Protein 7CKA (pdb70)

Foldseek 3Di:
DFLLVVLVLLLQCCQCCQDPVSYNDDDDDQLSHHLLPADFDVQLVLLLLQLLLLQLVLLQVLLVVCLPVLSVLVHPLQLRQNVLSVVVVVVVVVVPDDRDHHDPLSVVNSVVLVVCSNVPVLQNVSLVCCSSVVCQPVVLVNQQSVCVVYVVRDDGSSNDTPDDVVVSVVVVSVSNSVSCPPPDPVSSVVSSVSNVVSCVSSSVSSCSRRD

Solvent-accessible surface area: 10553 Å² total; per-residue (Å²): 143,25,6,6,113,51,4,109,137,20,7,29,79,21,44,3,146,72,56,21,190,76,6,122,82,71,72,172,18,66,11,35,27,31,10,97,95,14,123,11,42,24,101,0,0,5,64,15,0,13,0,9,49,45,4,10,49,6,1,44,115,9,7,103,120,18,66,54,114,42,1,36,80,2,98,134,12,33,5,47,12,16,73,12,0,46,93,3,22,90,68,0,59,125,89,68,92,116,57,32,79,58,24,74,25,0,96,65,2,5,135,46,0,97,71,3,4,98,132,25,32,21,0,1,4,1,0,4,10,13,14,12,17,58,15,12,68,36,12,116,79,18,3,137,24,1,7,81,89,57,17,142,99,81,61,4,69,2,33,100,39,149,96,80,19,90,185,25,20,78,88,0,66,73,73,2,40,127,12,1,74,112,31,46,108,130,68,36,55,83,0,29,127,24,2,82,90,1,57,104,14,28,8,49,10,45,72,19,0,41,86

Secondary structure (DSSP, 8-state):
--HHHHHHHHHHHTSBTTT-TT--BPP-SGGGS-GGG----HHHHHHHHHHHHHHHHHHHHHHHH-SSGGGGGGTT-S---HHHHHHHHHHHHHTTPPPPPP-HHHHHHHHHHHHHHHH-HHHHHHHHHHHHHHIIIIIHHHHHHHHHHHSTT---GGG--SS-HHHHHHHHHHHHHHHHTTS-HHHHHHHHHTHHHHHHHHHHHHGGGG-

B-factor: mean 19.35, std 11.94, range [7.75, 109.02]

Nearest PDB structures (foldseek):
  7cka-assembly1_A  TM=1.005E+00  e=2.870E-31  Glycine max
  7eqh-assembly2_B  TM=9.925E-01  e=1.696E-24  Arabidopsis thaliana
  5kzl-assembly1_A  TM=8.378E-01  e=4.011E-05  Leptospira interrogans
  8zld-assembly1_A  TM=8.355E-01  e=7.400E-05  Plasmodium falciparum
  9fy4-assembly2_H  TM=7.499E-01  e=2.640E-04  Corynebacterium diphtheriae

Sequence (211 aa):
KGFVVEEMMRFVVAMRLHTRDDQQAREEGEEKKEEVVKKQQPPEEEEKAVTTKWDPSVEGYLKFLVDSKLVYDTLEKIVQEAPHPSYAEFRNTGLERSSASSLAEDLEWFKEQGGYTIPEPSSSPGLTYAQYLKELLSVKDPQAFIICHFYNIYFAHSAGGRMMIGKKVAEKLLNNKALEFYKWDDDLPRLLQNNVRDKLNKVVAEPWSRREEKDHCLEETEKSFKLSSGEILRLILS

CATH classification: 1.20.910.10

InterPro domains:
  IPR002051 Haem oxygenase [cd19165] (73-280)
  IPR016053 Haem oxygenase-like [PF01126] (110-277)
  IPR016084 Haem oxygenase-like, multi-helical [G3DSA:1.20.910.10] (65-281)
  IPR016084 Haem oxygenase-like, multi-helical [SSF48613] (78-280)
  IPR016951 Haem oxygenase (decyclizing), plant [PIRSF030219] (50-282)
  IPR016951 Haem oxygenase (decyclizing), plant [PTHR35703] (54-281)

Structure (mmCIF, N/CA/C/O backbone):
data_7CKA
#
_entry.id   7CKA
#
_cell.length_a   37.748
_cell.length_b   45.649
_cell.length_c   72.767
_cell.angle_alpha   90.000
_cell.angle_beta   101.160
_cell.angle_gamma   90.000
#
_symmetry.space_group_name_H-M   'P 1 21 1'
#
loop_
_entity.id
_entity.type
_entity.pdbx_description
1 polymer 'Heme oxygenase 1'
2 non-polymer 'CITRIC ACID'
3 non-polymer 'PROTOPORPHYRIN IX CONTAINING FE'
4 water water
#
loop_
_atom_site.group_PDB
_atom_site.id
_atom_site.type_symbol
_atom_site.label_atom_id
_atom_site.label_alt_id
_atom_site.label_comp_id
_atom_site.label_asym_id
_atom_site.label_entity_id
_atom_site.label_seq_id
_atom_site.pdbx_PDB_ins_code
_atom_site.Cartn_x
_atom_site.Cartn_y
_atom_site.Cartn_z
_atom_site.occupancy
_atom_site.B_iso_or_equiv
_atom_site.auth_seq_id
_atom_site.auth_comp_id
_atom_site.auth_asym_id
_atom_site.auth_atom_id
_atom_site.pdbx_PDB_model_num
ATOM 1 N N . LYS A 1 16 ? 13.068 20.047 -10.635 1.00 59.51 16 LYS A N 1
ATOM 2 C CA . LYS A 1 16 ? 13.427 20.767 -9.393 1.00 53.04 16 LYS A CA 1
ATOM 3 C C . LYS A 1 16 ? 13.066 19.978 -8.139 1.00 46.88 16 LYS A C 1
ATOM 4 O O . LYS A 1 16 ? 12.173 19.138 -8.119 1.00 38.37 16 LYS A O 1
ATOM 6 N N . GLY A 1 17 ? 13.801 20.169 -7.029 1.00 36.36 17 GLY A N 1
ATOM 7 C CA . GLY A 1 17 ? 13.910 19.160 -5.990 1.00 23.00 17 GLY A CA 1
ATOM 8 C C . GLY A 1 17 ? 12.636 19.150 -5.149 1.00 19.58 17 GLY A C 1
ATOM 9 O O . GLY A 1 17 ? 12.084 20.150 -4.687 1.00 21.03 17 GLY A O 1
ATOM 10 N N . PHE A 1 18 ? 12.124 17.965 -4.953 1.00 15.70 18 PHE A N 1
ATOM 11 C CA . PHE A 1 18 ? 10.765 17.857 -4.304 1.00 12.28 18 PHE A CA 1
ATOM 12 C C . PHE A 1 18 ? 10.908 18.201 -2.836 1.00 11.54 18 PHE A C 1
ATOM 13 O O . PHE A 1 18 ? 9.935 18.648 -2.203 1.00 12.10 18 PHE A O 1
ATOM 21 N N B VAL A 1 19 ? 12.091 18.003 -2.219 0.63 11.47 19 VAL A N 1
ATOM 22 N N C VAL A 1 19 ? 12.104 18.062 -2.252 0.37 12.56 19 VAL A N 1
ATOM 23 C CA B VAL A 1 19 ? 12.165 18.335 -0.775 0.63 11.53 19 VAL A CA 1
ATOM 24 C CA C VAL A 1 19 ? 12.260 18.342 -0.812 0.37 11.71 19 VAL A CA 1
ATOM 25 C C B VAL A 1 19 ? 11.872 19.815 -0.553 0.63 10.67 19 VAL A C 1
ATOM 26 C C C VAL A 1 19 ? 12.069 19.818 -0.498 0.37 11.07 19 VAL A C 1
ATOM 27 O O B VAL A 1 19 ? 11.256 20.184 0.484 0.63 10.34 19 VAL A O 1
ATOM 28 O O C VAL A 1 19 ? 11.723 20.210 0.634 0.37 11.46 19 VAL A O 1
ATOM 35 N N . GLU A 1 20 ? 12.284 20.663 -1.502 1.00 11.88 20 GLU A N 1
ATOM 36 C CA . GLU A 1 20 ? 11.970 22.085 -1.347 1.00 13.09 20 GLU A CA 1
ATOM 37 C C . GLU A 1 20 ? 10.473 22.311 -1.286 1.00 10.74 20 GLU A C 1
ATOM 38 O O . GLU A 1 20 ? 9.980 23.202 -0.561 1.00 11.73 20 GLU A O 1
ATOM 43 N N . GLU A 1 21 ? 9.694 21.557 -2.028 1.00 11.13 21 GLU A N 1
ATOM 44 C CA . GLU A 1 21 ? 8.240 21.646 -1.973 1.00 10.82 21 GLU A CA 1
ATOM 45 C C . GLU A 1 21 ? 7.729 21.189 -0.601 1.00 9.64 21 GLU A C 1
ATOM 46 O O . GLU A 1 21 ? 6.822 21.808 -0.014 1.00 10.21 21 GLU A O 1
ATOM 52 N N A MET A 1 22 ? 8.336 20.142 -0.071 0.42 11.89 22 MET A N 1
ATOM 53 N N B MET A 1 22 ? 8.241 20.090 -0.045 0.58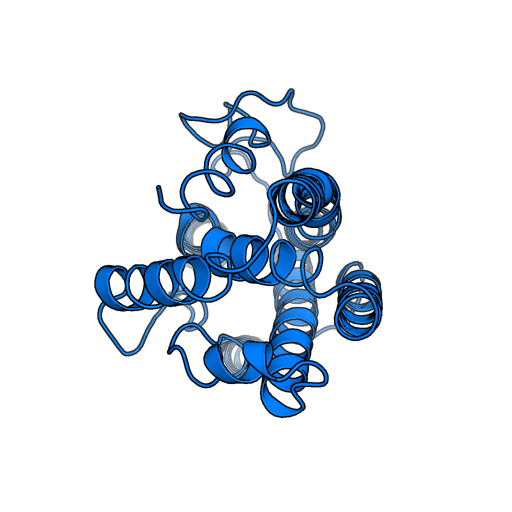 8.33 22 MET A N 1
ATOM 54 C CA A MET A 1 22 ? 7.981 19.584 1.224 0.42 8.59 22 MET A CA 1
ATOM 55 C CA B MET A 1 22 ? 7.770 19.640 1.265 0.58 8.74 22 MET A CA 1
ATOM 56 C C A MET A 1 22 ? 8.220 20.601 2.328 0.42 9.38 22 MET A C 1
ATOM 57 C C B MET A 1 22 ? 8.144 20.714 2.296 0.58 8.57 22 MET A C 1
ATOM 58 O O A MET A 1 22 ? 7.410 20.738 3.241 0.42 8.26 22 MET A O 1
ATOM 59 O O B MET A 1 22 ? 7.317 21.005 3.165 0.58 9.66 22 MET A O 1
ATOM 68 N N . ARG A 1 23 ? 9.342 21.296 2.218 1.00 8.85 23 ARG A N 1
ATOM 69 C CA . ARG A 1 23 ? 9.714 22.267 3.228 1.00 9.26 23 ARG A CA 1
ATOM 70 C C . ARG A 1 23 ? 8.777 23.468 3.166 1.00 9.46 23 ARG A C 1
ATOM 71 O O . ARG A 1 23 ? 8.391 24.008 4.218 1.00 10.30 23 ARG A O 1
ATOM 79 N N . PHE A 1 24 ? 8.387 23.906 1.966 1.00 9.70 24 PHE A N 1
ATOM 80 C CA . PHE A 1 24 ? 7.510 25.092 1.863 1.00 10.62 24 PHE A CA 1
ATOM 81 C C . PHE A 1 24 ? 6.202 24.856 2.605 1.00 10.04 24 PHE A C 1
ATOM 82 O O . PHE A 1 24 ? 5.707 25.710 3.353 1.00 10.55 24 PHE A O 1
ATOM 90 N N A VAL A 1 25 ? 5.611 23.663 2.370 0.63 9.31 25 VAL A N 1
ATOM 91 N N B VAL A 1 25 ? 5.605 23.657 2.452 0.37 9.56 25 VAL A N 1
ATOM 92 C CA A VAL A 1 25 ? 4.363 23.379 3.036 0.63 9.71 25 VAL A CA 1
ATOM 93 C CA B VAL A 1 25 ? 4.318 23.376 3.069 0.37 10.43 25 VAL A CA 1
ATOM 94 C C A VAL A 1 25 ? 4.582 23.295 4.558 0.63 9.64 25 VAL A C 1
ATOM 95 C C B VAL A 1 25 ? 4.465 23.095 4.570 0.37 10.92 25 VAL A C 1
ATOM 96 O O A VAL A 1 25 ? 3.859 23.928 5.355 0.63 9.54 25 VAL A O 1
ATOM 97 O O B VAL A 1 25 ? 3.535 23.402 5.341 0.37 14.76 25 VAL A O 1
ATOM 104 N N . ALA A 1 26 ? 5.624 22.570 4.992 1.00 9.23 26 ALA A N 1
ATOM 105 C CA . ALA A 1 26 ? 5.866 22.485 6.459 1.00 9.19 26 ALA A CA 1
ATOM 106 C C . ALA A 1 26 ? 5.995 23.893 7.086 1.00 8.96 26 ALA A C 1
ATOM 107 O O . ALA A 1 26 ? 5.431 24.125 8.173 1.00 9.71 26 ALA A O 1
ATOM 109 N N . MET A 1 27 ? 6.771 24.784 6.411 1.00 10.01 27 MET A N 1
ATOM 110 C CA . MET A 1 27 ? 6.999 26.065 7.121 1.00 10.93 27 MET A CA 1
ATOM 111 C C . MET A 1 27 ? 5.706 26.864 7.291 1.00 10.23 27 MET A C 1
ATOM 112 O O . MET A 1 27 ? 5.523 27.514 8.326 1.00 10.95 27 MET A O 1
ATOM 117 N N . ARG A 1 28 ? 4.821 26.859 6.283 1.00 10.78 28 ARG A N 1
ATOM 118 C CA . ARG A 1 28 ? 3.638 27.682 6.406 1.00 12.03 28 ARG A CA 1
ATOM 119 C C . ARG A 1 28 ? 2.738 27.165 7.491 1.00 12.24 28 ARG A C 1
ATOM 120 O O . ARG A 1 28 ? 1.845 27.910 7.991 1.00 14.24 28 ARG A O 1
ATOM 128 N N . LEU A 1 29 ? 2.919 25.867 7.890 1.00 11.62 29 LEU A N 1
ATOM 129 C CA . LEU A 1 29 ? 2.109 25.312 8.972 1.00 11.44 29 LEU A CA 1
ATOM 130 C C . LEU A 1 29 ? 2.679 25.536 10.362 1.00 11.93 29 LEU A C 1
ATOM 131 O O . LEU A 1 29 ? 2.030 25.195 11.360 1.00 13.43 29 LEU A O 1
ATOM 136 N N . HIS A 1 30 ? 3.871 26.138 10.434 1.00 10.89 30 HIS A N 1
ATOM 137 C CA . HIS A 1 30 ? 4.362 26.613 11.748 1.00 10.87 30 HIS A CA 1
ATOM 138 C C . HIS A 1 30 ? 3.619 27.872 12.137 1.00 11.12 30 HIS A C 1
ATOM 139 O O . HIS A 1 30 ? 3.144 28.585 11.247 1.00 12.39 30 HIS A O 1
ATOM 146 N N . THR A 1 31 ? 3.592 28.201 13.429 1.00 11.58 31 THR A N 1
ATOM 147 C CA . THR A 1 31 ? 3.160 29.548 13.836 1.00 11.79 31 THR A CA 1
ATOM 148 C C . THR A 1 31 ? 4.328 30.494 13.688 1.00 11.74 31 THR A C 1
ATOM 149 O O . THR A 1 31 ? 5.494 30.139 13.764 1.00 12.32 31 THR A O 1
ATOM 153 N N . ARG A 1 32 ? 3.974 31.788 13.486 1.00 12.77 32 ARG A N 1
ATOM 154 C CA . ARG A 1 32 ? 5.047 32.806 13.486 1.00 13.96 32 ARG A CA 1
ATOM 155 C C . ARG A 1 32 ? 5.701 32.873 14.856 1.00 15.20 32 ARG A C 1
ATOM 156 O O . ARG A 1 32 ? 6.854 33.270 14.913 1.00 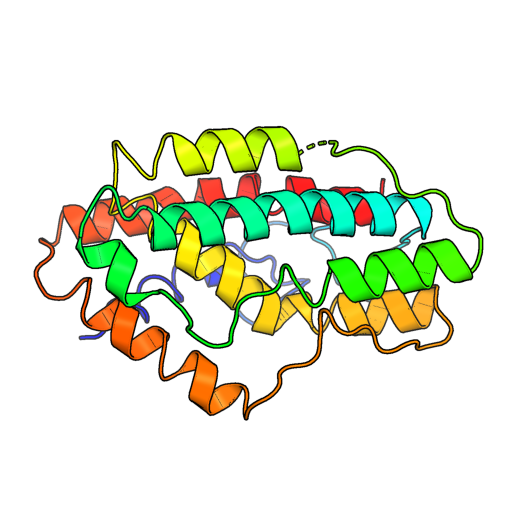17.26 32 ARG A O 1
ATOM 164 N N A ASP A 1 33 ? 5.140 32.376 15.947 0.52 16.69 33 ASP A N 1
ATOM 165 N N B ASP A 1 33 ? 4.901 32.630 15.915 0.48 13.00 33 ASP A N 1
ATOM 166 C CA A ASP A 1 33 ? 5.841 32.207 17.225 0.52 20.13 33 ASP A CA 1
ATOM 167 C CA B ASP A 1 33 ? 5.470 32.878 17.251 0.48 16.68 33 ASP A CA 1
ATOM 168 C C A ASP A 1 33 ? 6.820 31.020 17.234 0.52 18.70 33 ASP A C 1
ATOM 169 C C B ASP A 1 33 ? 6.654 31.933 17.410 0.48 21.54 33 ASP A C 1
ATOM 170 O O A ASP A 1 33 ? 7.798 31.083 18.043 0.52 17.42 33 ASP A O 1
ATOM 171 O O B ASP A 1 33 ? 7.552 32.303 18.178 0.48 16.16 33 ASP A O 1
ATOM 180 N N A GLN A 1 34 ? 6.612 30.019 16.402 0.48 16.32 34 GLN A N 1
ATOM 181 N N B GLN A 1 34 ? 6.645 30.777 16.716 0.52 17.86 34 GLN A N 1
ATOM 182 C CA A GLN A 1 34 ? 7.595 28.940 16.331 0.48 16.41 34 GLN A CA 1
ATOM 183 C CA B GLN A 1 34 ? 7.741 29.832 16.879 0.52 18.40 34 GLN A CA 1
ATOM 184 C C A GLN A 1 34 ? 8.783 29.300 15.432 0.48 18.26 34 GLN A C 1
ATOM 185 C C B GLN A 1 34 ? 8.725 29.781 15.728 0.52 19.49 34 GLN A C 1
ATOM 186 O O A GLN A 1 34 ? 9.890 28.786 15.511 0.48 15.33 34 GLN A O 1
ATOM 187 O O B GLN A 1 34 ? 9.846 29.326 16.022 0.52 20.68 34 GLN A O 1
ATOM 198 N N . ALA A 1 35 ? 8.486 30.161 14.473 1.00 20.34 35 ALA A N 1
ATOM 199 C CA . ALA A 1 35 ? 9.431 30.195 13.375 1.00 19.18 35 ALA A CA 1
ATOM 200 C C . ALA A 1 35 ? 9.269 31.449 12.528 1.00 18.15 35 ALA A C 1
ATOM 201 O O . ALA A 1 35 ? 8.111 31.831 12.287 1.00 17.09 35 ALA A O 1
ATOM 203 N N . ARG A 1 36 ? 10.352 32.035 12.097 1.00 20.95 36 ARG A N 1
ATOM 204 C CA . ARG A 1 36 ? 10.295 33.247 11.269 1.00 20.94 36 ARG A CA 1
ATOM 205 C C . ARG A 1 36 ? 9.430 33.028 10.055 1.00 20.28 36 ARG A C 1
ATOM 206 O O . ARG A 1 36 ? 8.747 33.989 9.628 1.00 22.45 36 ARG A O 1
ATOM 214 N N A GLU A 1 37 ? 9.468 31.865 9.401 0.65 19.84 37 GLU A N 1
ATOM 215 N N B GLU A 1 37 ? 9.408 31.798 9.579 0.35 20.94 37 GLU A N 1
ATOM 216 C CA A GLU A 1 37 ? 8.674 31.633 8.187 0.65 19.00 37 GLU A CA 1
ATOM 217 C CA B GLU A 1 37 ? 8.725 31.441 8.338 0.35 19.46 37 GLU A CA 1
ATOM 218 C C A GLU A 1 37 ? 7.265 31.130 8.512 0.65 18.12 37 GLU A C 1
ATOM 219 C C B GLU A 1 37 ? 7.285 31.007 8.550 0.35 17.06 37 GLU A C 1
ATOM 220 O O A GLU A 1 37 ? 6.427 30.919 7.617 0.65 23.00 37 GLU A O 1
ATOM 221 O O B GLU A 1 37 ? 6.543 30.743 7.592 0.35 16.16 37 GLU A O 1
ATOM 232 N N B GLY A 1 38 ? 6.879 30.954 9.818 1.00 15.50 38 GLY A N 1
ATOM 233 C CA B GLY A 1 38 ? 5.558 30.412 10.161 1.00 13.00 38 GLY A CA 1
ATOM 234 C C B GLY A 1 38 ? 4.449 31.371 9.824 1.00 12.95 38 GLY A C 1
ATOM 235 O O B GLY A 1 38 ? 4.659 32.604 9.888 1.00 15.77 38 GLY A O 1
ATOM 236 N N A GLU A 1 39 ? 3.271 30.776 9.413 0.54 15.82 39 GLU A N 1
ATOM 237 N N B GLU A 1 39 ? 3.284 30.877 9.436 0.46 13.75 39 GLU A N 1
ATOM 238 C CA A GLU A 1 39 ? 2.172 31.712 9.137 0.54 14.02 39 GLU A CA 1
ATOM 239 C CA B GLU A 1 39 ? 2.071 31.601 9.077 0.46 14.10 39 GLU A CA 1
ATOM 240 C C A GLU A 1 39 ? 0.945 31.577 10.036 0.54 15.06 39 GLU A C 1
ATOM 241 C C B GLU A 1 39 ? 0.826 31.201 9.870 0.46 15.87 39 GLU A C 1
ATOM 242 O O A GLU A 1 39 ? -0.015 32.314 9.754 0.54 17.65 39 GLU A O 1
ATOM 243 O O B GLU A 1 39 ? -0.097 32.023 9.960 0.46 19.43 39 GLU A O 1
ATOM 254 N N A LYS A 1 40 ? 0.972 30.661 11.021 0.54 11.61 40 LYS A N 1
ATOM 255 N N B LYS A 1 40 ? 0.792 29.978 10.411 0.46 11.66 40 LYS A N 1
ATOM 256 C CA A LYS A 1 40 ? -0.205 30.357 11.837 0.54 12.08 40 LYS A CA 1
ATOM 257 C CA B LYS A 1 40 ? -0.380 29.433 11.082 0.46 14.20 40 LYS A CA 1
ATOM 258 C C A LYS A 1 40 ? -0.195 31.232 13.095 0.54 14.36 40 LYS A C 1
ATOM 259 C C B LYS A 1 40 ? -0.830 30.227 12.289 0.46 12.62 40 LYS A C 1
ATOM 260 O O A LYS A 1 40 ? 0.814 31.685 13.626 0.54 13.51 40 LYS A O 1
ATOM 261 O O B LYS A 1 40 ? -0.067 30.761 13.076 0.46 13.37 40 LYS A O 1
ATOM 270 N N A GLU A 1 41 ? -1.383 31.488 13.614 0.54 14.07 41 GLU A N 1
ATOM 271 N N B GLU A 1 41 ? -2.142 30.258 12.534 0.46 18.01 41 GLU A N 1
ATOM 272 C CA A GLU A 1 41 ? -1.636 32.014 14.935 0.54 14.34 41 GLU A CA 1
ATOM 273 C CA B GLU A 1 41 ? -2.595 30.932 13.767 0.46 15.35 41 GLU A CA 1
ATOM 274 C C A GLU A 1 41 ? -1.468 30.958 16.016 0.54 13.93 41 GLU A C 1
ATOM 275 C C B GLU A 1 41 ? -2.230 30.101 14.986 0.46 15.29 41 GLU A C 1
ATOM 276 O O A GLU A 1 41 ? -1.810 29.784 15.789 0.54 16.54 41 GLU A O 1
ATOM 277 O O B GLU A 1 41 ? -2.271 28.871 14.965 0.46 18.24 41 GLU A O 1
ATOM 280 N N A VAL A 1 42 ? -1.020 31.343 17.194 0.54 13.73 42 VAL A N 1
ATOM 281 N N B VAL A 1 42 ? -1.860 30.742 16.101 0.46 15.80 42 VAL A N 1
ATOM 282 C CA A VAL A 1 42 ? -1.040 30.404 18.320 0.54 12.88 42 VAL A CA 1
ATOM 283 C CA B VAL A 1 42 ? -1.607 30.029 17.350 0.46 17.19 42 VAL A CA 1
ATOM 284 C C A VAL A 1 42 ? -2.443 29.985 18.754 0.54 20.16 42 VAL A C 1
ATOM 285 C C B VAL A 1 42 ? -2.826 29.555 18.114 0.46 21.67 42 VAL A C 1
ATOM 286 O O A VAL A 1 42 ? -3.229 30.890 19.123 0.54 18.92 42 VAL A O 1
ATOM 287 O O B VAL A 1 42 ? -3.815 30.294 18.263 0.46 22.78 42 VAL A O 1
ATOM 294 N N A LYS A 1 43 ? -2.772 28.696 18.694 0.54 24.88 43 LYS A N 1
ATOM 295 N N B LYS A 1 43 ? -2.856 28.350 18.693 0.46 22.32 43 LYS A N 1
ATOM 296 C CA A LYS A 1 43 ? -3.981 27.979 19.035 0.54 26.48 43 LYS A CA 1
ATOM 297 C CA B LYS A 1 43 ? -4.110 27.991 19.376 0.46 26.48 43 LYS A CA 1
ATOM 298 C C A LYS A 1 43 ? -3.827 26.847 20.058 0.54 25.19 43 LYS A C 1
ATOM 299 C C B LYS A 1 43 ? -3.841 27.389 20.741 0.46 23.26 43 LYS A C 1
ATOM 300 O O A LYS A 1 43 ? -4.731 26.681 20.896 0.54 35.39 43 LYS A O 1
ATOM 301 O O B LYS A 1 43 ? -4.683 27.319 21.650 0.46 35.74 43 LYS A O 1
ATOM 312 N N A GLN A 1 44 ? -2.781 26.041 20.020 0.54 18.95 44 GLN A N 1
ATOM 313 N N B GLN A 1 44 ? -2.602 26.921 20.959 0.46 16.34 44 GLN A N 1
ATOM 314 C CA A GLN A 1 44 ? -2.485 25.038 21.061 0.54 23.07 44 GLN A CA 1
ATOM 315 C CA B GLN A 1 44 ? -2.392 26.189 22.217 0.46 19.11 44 GLN A CA 1
ATOM 316 C C A GLN A 1 44 ? -1.228 25.404 21.842 0.54 17.83 44 GLN A C 1
ATOM 317 C C B GLN A 1 44 ? -1.029 26.520 22.813 0.46 13.19 44 GLN A C 1
ATOM 318 O O A GLN A 1 44 ? -0.426 26.280 21.496 0.54 17.16 44 GLN A O 1
ATOM 319 O O B GLN A 1 44 ? -0.140 27.078 22.157 0.46 14.72 44 GLN A O 1
ATOM 322 N N A PRO A 1 45 ? -0.960 24.810 23.004 0.54 16.73 45 PRO A N 1
ATOM 323 N N B PRO A 1 45 ? -0.845 26.303 24.093 0.46 15.90 45 PRO A N 1
ATOM 324 C CA A PRO A 1 45 ? 0.166 25.175 23.849 0.54 17.33 45 PRO A CA 1
ATOM 325 C CA B PRO A 1 45 ? 0.456 26.655 24.696 0.46 16.60 45 PRO A CA 1
ATOM 326 C C A PRO A 1 45 ? 1.506 25.056 23.123 0.54 16.32 45 PRO A C 1
ATOM 327 C C B PRO A 1 45 ? 1.643 26.049 23.980 0.46 14.08 45 PRO A C 1
ATOM 328 O O A PRO A 1 45 ? 2.353 25.929 23.330 0.54 17.16 45 PRO A O 1
ATOM 329 O O B PRO A 1 45 ? 2.654 26.737 23.913 0.46 14.71 45 PRO A O 1
ATOM 336 N N A GLU A 1 46 ? 1.703 24.023 22.325 0.46 13.70 46 GLU A N 1
ATOM 337 N N B GLU A 1 46 ? 1.514 24.840 23.436 0.54 15.72 46 GLU A N 1
ATOM 338 C CA A GLU A 1 46 ? 3.040 23.817 21.777 0.46 13.85 46 GLU A CA 1
ATOM 339 C CA B GLU A 1 46 ? 2.685 24.253 22.798 0.54 17.05 46 GLU A CA 1
ATOM 340 C C A GLU A 1 46 ? 3.318 24.776 20.625 0.46 15.79 46 GLU A C 1
ATOM 341 C C B GLU A 1 46 ? 3.012 24.955 21.486 0.54 17.24 46 GLU A C 1
ATOM 342 O O A GLU A 1 46 ? 4.398 24.777 20.008 0.46 15.91 46 GLU A O 1
ATOM 343 O O B GLU A 1 46 ? 4.092 24.713 20.948 0.54 19.39 46 GLU A O 1
ATOM 354 N N A GLU A 1 47 ? 2.351 25.619 20.335 0.46 16.59 47 GLU A N 1
ATOM 355 N N B GLU A 1 47 ? 2.119 25.772 20.961 0.54 18.28 47 GLU A N 1
ATOM 356 C CA A GLU A 1 47 ? 2.451 26.629 19.294 0.46 15.60 47 GLU A CA 1
ATOM 357 C CA B GLU A 1 47 ? 2.371 26.411 19.668 0.54 17.38 47 GLU A CA 1
ATOM 358 C C A GLU A 1 47 ? 2.904 28.003 19.785 0.46 17.27 47 GLU A C 1
ATOM 359 C C B GLU A 1 47 ? 2.903 27.845 19.840 0.54 16.58 47 GLU A C 1
ATOM 360 O O A GLU A 1 47 ? 3.215 28.870 18.954 0.46 15.72 47 GLU A O 1
ATOM 361 O O B GLU A 1 47 ? 3.231 28.536 18.877 0.54 16.20 47 GLU A O 1
ATOM 372 N N . LYS A 1 48 ? 2.964 28.240 21.106 1.00 18.38 48 LYS A N 1
ATOM 373 C CA . LYS A 1 48 ? 3.599 29.516 21.496 1.00 18.94 48 LYS A CA 1
ATOM 374 C C . LYS A 1 48 ? 5.107 29.442 21.471 1.00 18.00 48 LYS A C 1
ATOM 375 O O . LYS A 1 48 ? 5.739 28.345 21.513 1.00 17.44 48 LYS A O 1
ATOM 377 N N . ALA A 1 49 ? 5.803 30.601 21.465 1.00 20.98 49 ALA A N 1
ATOM 378 C CA . ALA A 1 49 ? 7.227 30.578 21.505 1.00 20.18 49 ALA A CA 1
ATOM 379 C C . ALA A 1 49 ? 7.811 29.754 22.635 1.00 17.10 49 ALA A C 1
ATOM 380 O O . ALA A 1 49 ? 7.395 29.826 23.769 1.00 18.01 49 ALA A O 1
ATOM 382 N N . VAL A 1 50 ? 8.803 28.947 22.369 1.00 17.27 50 VAL A N 1
ATOM 383 C CA . VAL A 1 50 ? 9.283 27.969 23.351 1.00 17.62 50 VAL A CA 1
ATOM 384 C C . VAL A 1 50 ? 9.797 28.646 24.607 1.00 17.17 50 VAL A C 1
ATOM 385 O O . VAL A 1 50 ? 9.693 28.070 25.694 1.00 16.93 50 VAL A O 1
ATOM 389 N N A THR A 1 51 ? 10.342 29.858 24.516 0.49 19.45 51 THR A N 1
ATOM 390 N N B THR A 1 51 ? 10.324 29.849 24.513 0.51 19.79 51 THR A N 1
ATOM 391 C CA A THR A 1 51 ? 10.815 30.581 25.695 0.49 20.38 51 THR A CA 1
ATOM 392 C CA B THR A 1 51 ? 10.806 30.558 25.691 0.51 21.84 51 THR A CA 1
ATOM 393 C C A THR A 1 51 ? 9.686 30.707 26.723 0.49 19.98 51 THR A C 1
ATOM 394 C C B THR A 1 51 ? 9.703 30.866 26.693 0.51 21.39 51 THR A C 1
ATOM 395 O O A THR A 1 51 ? 9.935 30.705 27.931 0.49 19.87 51 THR A O 1
ATOM 396 O O B THR A 1 51 ? 9.971 31.152 27.867 0.51 22.54 51 THR A O 1
ATOM 403 N N . LYS A 1 52 ? 8.462 30.835 26.266 1.00 18.12 52 LYS A N 1
ATOM 404 C CA . LYS A 1 52 ? 7.314 31.050 27.140 1.00 18.13 52 LYS A CA 1
ATOM 405 C C . LYS A 1 52 ? 6.786 29.761 27.736 1.00 18.31 52 LYS A C 1
ATOM 406 O O . LYS A 1 52 ? 5.894 29.816 28.588 1.00 19.68 52 LYS A O 1
ATOM 409 N N . TRP A 1 53 ? 7.296 28.614 27.313 1.00 16.35 53 TRP A N 1
ATOM 410 C CA . TRP A 1 53 ? 6.772 27.352 27.833 1.00 16.77 53 TRP A CA 1
ATOM 411 C C . TRP A 1 53 ? 6.978 27.163 29.330 1.00 17.85 53 TRP A C 1
ATOM 412 O O . TRP A 1 53 ? 8.011 27.613 29.875 1.00 18.94 53 TRP A O 1
ATOM 423 N N . ASP A 1 54 ? 6.043 26.410 29.888 1.00 17.76 54 ASP A N 1
ATOM 424 C CA . ASP A 1 54 ? 6.137 25.909 31.286 1.00 19.00 54 ASP A CA 1
ATOM 425 C C . ASP A 1 54 ? 6.177 24.376 31.282 1.00 16.95 54 ASP A C 1
ATOM 426 O O . ASP A 1 54 ? 5.163 23.714 31.517 1.00 19.84 54 ASP A O 1
ATOM 431 N N . PRO A 1 55 ? 7.325 23.774 30.986 1.00 16.86 55 PRO A N 1
ATOM 432 C CA . PRO A 1 55 ? 7.422 22.314 30.879 1.00 16.92 55 PRO A CA 1
ATOM 433 C C . PRO A 1 55 ? 7.559 21.679 32.231 1.00 18.70 55 PRO A C 1
ATOM 434 O O . PRO A 1 55 ? 7.844 22.346 33.233 1.00 22.25 55 PRO A O 1
ATOM 438 N N . SER A 1 56 ? 7.368 20.363 32.284 1.00 17.37 56 SER A N 1
ATOM 439 C CA . SER A 1 56 ? 7.680 19.595 33.510 1.00 19.05 56 SER A CA 1
ATOM 440 C C . SER A 1 56 ? 8.546 18.408 33.119 1.00 18.05 56 SER A C 1
ATOM 441 O O . SER A 1 56 ? 8.509 17.956 31.955 1.00 17.22 56 SER A O 1
ATOM 444 N N . VAL A 1 57 ? 9.265 17.832 34.090 1.00 18.43 57 VAL A N 1
ATOM 445 C CA . VAL A 1 57 ? 10.080 16.635 33.749 1.00 17.11 57 VAL A CA 1
ATOM 446 C C . VAL A 1 57 ? 9.143 15.492 33.473 1.00 16.54 57 VAL A C 1
ATOM 447 O O . VAL A 1 57 ? 9.343 14.709 32.547 1.00 16.12 57 VAL A O 1
ATOM 451 N N . GLU A 1 58 ? 8.071 15.350 34.237 1.00 16.89 58 GLU A N 1
ATOM 452 C CA . GLU A 1 58 ? 7.080 14.290 34.019 1.00 17.78 58 GLU A CA 1
ATOM 453 C C . GLU A 1 58 ? 6.584 14.347 32.570 1.00 15.18 58 GLU A C 1
ATOM 454 O O . GLU A 1 58 ? 6.528 13.349 31.842 1.00 15.92 58 GLU A O 1
ATOM 460 N N . GLY A 1 59 ? 6.228 15.544 32.093 1.00 15.04 59 GLY A N 1
ATOM 461 C CA . GLY A 1 59 ? 5.669 15.718 30.751 1.00 13.29 59 GLY A CA 1
ATOM 462 C C . GLY A 1 59 ? 6.745 15.438 29.721 1.00 12.43 59 GLY A C 1
ATOM 463 O O . GLY A 1 59 ? 6.507 14.797 28.672 1.00 12.84 59 GLY A O 1
ATOM 464 N N . TYR A 1 60 ? 7.966 15.965 29.966 1.00 12.55 60 TYR A N 1
ATOM 465 C CA . TYR A 1 60 ? 9.069 15.724 29.045 1.00 12.16 60 TYR A CA 1
ATOM 466 C C . TYR A 1 60 ? 9.378 14.235 28.903 1.00 12.09 60 TYR A C 1
ATOM 467 O O . TYR A 1 60 ? 9.687 13.779 27.792 1.00 12.27 60 TYR A O 1
ATOM 476 N N . LEU A 1 61 ? 9.304 13.467 29.999 1.00 12.36 61 LEU A N 1
ATOM 477 C CA . LEU A 1 61 ? 9.564 12.026 29.903 1.00 11.84 61 LEU A CA 1
ATOM 478 C C . LEU A 1 61 ? 8.485 11.361 29.062 1.00 11.34 61 LEU A C 1
ATOM 479 O O . LEU A 1 61 ? 8.804 10.454 28.302 1.00 12.61 61 LEU A O 1
ATOM 484 N N . LYS A 1 62 ? 7.186 11.777 29.185 1.00 11.85 62 LYS A N 1
ATOM 485 C CA . LYS A 1 62 ? 6.193 11.203 28.276 1.00 11.94 62 LYS A CA 1
ATOM 486 C C . LYS A 1 62 ? 6.531 11.493 26.841 1.00 11.61 62 LYS A C 1
ATOM 487 O O . LYS A 1 62 ? 6.386 10.640 25.946 1.00 11.92 62 LYS A O 1
ATOM 493 N N . PHE A 1 63 ? 6.942 12.739 26.566 1.00 11.16 63 PHE A N 1
ATOM 494 C CA . PHE A 1 63 ? 7.356 13.144 25.219 1.00 10.81 63 PHE A CA 1
ATOM 495 C C . PHE A 1 63 ? 8.512 12.276 24.714 1.00 10.47 63 PHE A C 1
ATOM 496 O O . PHE A 1 63 ? 8.504 11.839 23.563 1.00 10.44 63 PHE A O 1
ATOM 504 N N . LEU A 1 64 ? 9.528 12.060 25.539 1.00 10.20 64 LEU A N 1
ATOM 505 C CA . LEU A 1 64 ? 10.682 11.273 25.082 1.00 10.48 64 LEU A CA 1
ATOM 506 C C . LEU A 1 64 ? 10.306 9.812 24.825 1.00 10.79 64 LEU A C 1
ATOM 507 O O . LEU A 1 64 ? 10.758 9.218 23.850 1.00 11.30 64 LEU A O 1
ATOM 512 N N . VAL A 1 65 ? 9.468 9.224 25.689 1.00 11.47 65 VAL A N 1
ATOM 513 C CA . VAL A 1 65 ? 9.043 7.798 25.494 1.00 11.30 65 VAL A CA 1
ATOM 514 C C . VAL A 1 65 ? 8.189 7.700 24.246 1.00 12.10 65 VAL A C 1
ATOM 515 O O . VAL A 1 65 ? 8.317 6.793 23.429 1.00 11.92 65 VAL A O 1
ATOM 519 N N . ASP A 1 66 ? 7.219 8.651 24.047 1.00 11.30 66 ASP A N 1
ATOM 520 C CA . ASP A 1 66 ? 6.389 8.559 22.855 1.00 11.68 66 ASP A CA 1
ATOM 521 C C . ASP A 1 66 ? 7.173 8.817 21.588 1.00 10.83 66 ASP A C 1
ATOM 522 O O . ASP A 1 66 ? 6.946 8.204 20.541 1.00 11.18 66 ASP A O 1
ATOM 527 N N . SER A 1 67 ? 8.149 9.743 21.668 1.00 10.63 67 SER A N 1
ATOM 528 C CA . SER A 1 67 ? 9.046 10.003 20.519 1.00 11.00 67 SER A CA 1
ATOM 529 C C . SER A 1 67 ? 9.805 8.725 20.182 1.00 10.76 67 SER A C 1
ATOM 530 O O . SER A 1 67 ? 9.947 8.344 19.030 1.00 11.43 67 SER A O 1
ATOM 533 N N . LYS A 1 68 ? 10.341 8.067 21.256 1.00 11.31 68 LYS A N 1
ATOM 534 C CA . LYS A 1 68 ? 11.098 6.831 20.980 1.00 11.59 68 LYS A CA 1
ATOM 535 C C . LYS A 1 68 ? 10.233 5.797 20.264 1.00 11.00 68 LYS A C 1
ATOM 536 O O . LYS A 1 68 ? 10.733 5.090 19.392 1.00 11.33 68 LYS A O 1
ATOM 542 N N . LEU A 1 69 ? 8.985 5.685 20.663 1.00 11.04 69 LEU A N 1
ATOM 543 C CA . LEU A 1 69 ? 8.126 4.700 19.962 1.00 11.74 69 LEU A CA 1
ATOM 544 C C . LEU A 1 69 ? 8.007 5.048 18.508 1.00 11.39 69 LEU A C 1
ATOM 545 O O . LEU A 1 69 ? 8.082 4.147 17.625 1.00 12.05 69 LEU A O 1
ATOM 550 N N . VAL A 1 70 ? 7.834 6.354 18.166 1.00 10.11 70 VAL A N 1
ATOM 551 C CA . VAL A 1 70 ? 7.755 6.737 16.770 1.00 9.91 70 VAL A CA 1
ATOM 552 C C . VAL A 1 70 ? 9.064 6.457 16.050 1.00 9.41 70 VAL A C 1
ATOM 553 O O . VAL A 1 70 ? 9.021 5.887 14.931 1.00 9.64 70 VAL A O 1
ATOM 557 N N . TYR A 1 71 ? 10.217 6.822 16.624 1.00 9.36 71 TYR A N 1
ATOM 558 C CA . TYR A 1 71 ? 11.472 6.538 15.926 1.00 9.75 71 TYR A CA 1
ATOM 559 C C . TYR A 1 71 ? 11.716 5.051 15.778 1.00 10.50 71 TYR A C 1
ATOM 560 O O . TYR A 1 71 ? 12.187 4.599 14.719 1.00 10.93 71 TYR A O 1
ATOM 569 N N . ASP A 1 72 ? 11.372 4.250 16.807 1.00 10.59 72 ASP A N 1
ATOM 570 C CA . ASP A 1 72 ? 11.519 2.785 16.636 1.00 10.87 72 ASP A CA 1
ATOM 571 C C . ASP A 1 72 ? 10.686 2.293 15.506 1.00 10.71 72 ASP A C 1
ATOM 572 O O . ASP A 1 72 ? 11.081 1.401 14.759 1.00 11.81 72 ASP A O 1
ATOM 577 N N . THR A 1 73 ? 9.437 2.862 15.382 1.00 10.83 73 THR A N 1
ATOM 578 C CA . THR A 1 73 ? 8.559 2.441 14.288 1.00 10.78 73 THR A CA 1
ATOM 579 C C . THR A 1 73 ? 9.146 2.797 12.933 1.00 10.88 73 THR A C 1
ATOM 580 O O . THR A 1 73 ? 9.137 1.987 11.984 1.00 11.65 73 THR A O 1
ATOM 584 N N . LEU A 1 74 ? 9.667 4.022 12.791 1.00 10.23 74 LEU A N 1
ATOM 585 C CA . LEU A 1 74 ? 10.299 4.409 11.517 1.00 10.48 74 LEU A CA 1
ATOM 586 C C . LEU A 1 74 ? 11.508 3.569 11.192 1.00 10.41 74 LEU A C 1
ATOM 587 O O . LEU A 1 74 ? 11.725 3.234 9.992 1.00 12.04 74 LEU A O 1
ATOM 592 N N . GLU A 1 75 ? 12.280 3.198 12.191 1.00 10.50 75 GLU A N 1
ATOM 593 C CA . GLU A 1 75 ? 13.448 2.343 11.920 1.00 11.41 75 GLU A CA 1
ATOM 594 C C . GLU A 1 75 ? 12.988 0.954 11.453 1.00 11.61 75 GLU A C 1
ATOM 595 O O . GLU A 1 75 ? 13.596 0.401 10.545 1.00 13.92 75 GLU A O 1
ATOM 601 N N . LYS A 1 76 ? 11.957 0.397 12.073 1.00 11.44 76 LYS A N 1
ATOM 602 C CA . LYS A 1 76 ? 11.472 -0.932 11.658 1.00 12.10 76 LYS A CA 1
ATOM 603 C C . LYS A 1 76 ? 10.925 -0.854 10.251 1.00 12.38 76 LYS A C 1
ATOM 604 O O . LYS A 1 76 ? 11.147 -1.795 9.457 1.00 13.09 76 LYS A O 1
ATOM 610 N N . ILE A 1 77 ? 10.224 0.209 9.871 1.00 11.38 77 ILE A N 1
ATOM 611 C CA . ILE A 1 77 ? 9.618 0.264 8.519 1.00 11.66 77 ILE A CA 1
ATOM 612 C C . ILE A 1 77 ? 10.690 0.295 7.476 1.00 11.50 77 ILE A C 1
ATOM 613 O O . ILE A 1 77 ? 10.553 -0.397 6.451 1.00 13.09 77 ILE A O 1
ATOM 618 N N . VAL A 1 78 ? 11.775 1.085 7.664 1.00 11.18 78 VAL A N 1
ATOM 619 C CA . VAL A 1 78 ? 12.777 1.123 6.596 1.00 12.37 78 VAL A CA 1
ATOM 620 C C . VAL A 1 78 ? 13.590 -0.168 6.554 1.00 12.00 78 VAL A C 1
ATOM 621 O O . VAL A 1 78 ? 14.110 -0.521 5.469 1.00 13.41 78 VAL A O 1
ATOM 625 N N . GLN A 1 79 ? 13.685 -0.868 7.672 1.00 12.74 79 GLN A N 1
ATOM 626 C CA . GLN A 1 79 ? 14.411 -2.183 7.610 1.00 15.37 79 GLN A CA 1
ATOM 627 C C . GLN A 1 79 ? 13.552 -3.199 6.910 1.00 16.14 79 GLN A C 1
ATOM 628 O O . GLN A 1 79 ? 14.063 -3.940 6.090 1.00 21.56 79 GLN A O 1
ATOM 634 N N . GLU A 1 80 ? 12.245 -3.267 7.235 1.00 14.84 80 GLU A N 1
ATOM 635 C CA . GLU A 1 80 ? 11.393 -4.261 6.585 1.00 17.43 80 GLU A CA 1
ATOM 636 C C . GLU A 1 80 ? 11.141 -3.904 5.155 1.00 17.10 80 GLU A C 1
ATOM 637 O O . GLU A 1 80 ? 10.967 -4.780 4.286 1.00 23.50 80 GLU A O 1
ATOM 643 N N . ALA A 1 81 ? 11.059 -2.600 4.805 1.00 16.37 81 ALA A N 1
ATOM 644 C CA . ALA A 1 81 ? 10.901 -2.096 3.461 1.00 14.23 81 ALA A CA 1
ATOM 645 C C . ALA A 1 81 ? 9.798 -2.775 2.656 1.00 14.75 81 ALA A C 1
ATOM 646 O O . ALA A 1 81 ? 10.034 -3.396 1.626 1.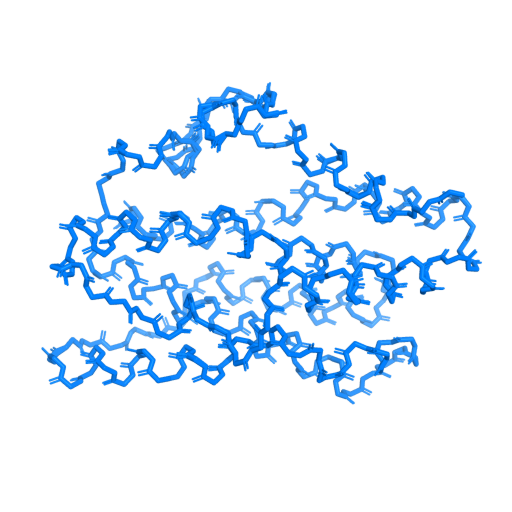00 15.68 81 ALA A O 1
ATOM 648 N N . PRO A 1 82 ? 8.538 -2.667 3.098 1.00 15.46 82 PRO A N 1
ATOM 649 C CA . PRO A 1 82 ? 7.434 -3.267 2.315 1.00 17.79 82 PRO A CA 1
ATOM 650 C C . PRO A 1 82 ? 7.315 -2.663 0.937 1.00 16.37 82 PRO A C 1
ATOM 651 O O . PRO A 1 82 ? 6.809 -3.317 -0.003 1.00 25.07 82 PRO A O 1
ATOM 655 N N . HIS A 1 83 ? 7.802 -1.440 0.743 1.00 14.24 83 HIS A N 1
ATOM 656 C CA . HIS A 1 83 ? 8.077 -0.901 -0.596 1.00 13.37 83 HIS A CA 1
ATOM 657 C C . HIS A 1 83 ? 9.587 -0.743 -0.745 1.00 13.46 83 HIS A C 1
ATOM 658 O O . HIS A 1 83 ? 10.218 -0.252 0.215 1.00 13.83 83 HIS A O 1
ATOM 665 N N . PRO A 1 84 ? 10.195 -1.188 -1.830 1.00 13.62 84 PRO A N 1
ATOM 666 C CA . PRO A 1 84 ? 11.667 -1.252 -1.894 1.00 14.22 84 PRO A CA 1
ATOM 667 C C . PRO A 1 84 ? 12.328 0.127 -1.773 1.00 14.18 84 PRO A C 1
ATOM 668 O O . PRO A 1 84 ? 13.458 0.193 -1.266 1.00 15.16 84 PRO A O 1
ATOM 672 N N . SER A 1 85 ? 11.680 1.217 -2.167 1.00 13.72 85 SER A N 1
ATOM 673 C CA . SER A 1 85 ? 12.326 2.548 -2.007 1.00 14.56 85 SER A CA 1
ATOM 674 C C . SER A 1 85 ? 12.632 2.879 -0.558 1.00 12.25 85 SER A C 1
ATOM 675 O O . SER A 1 85 ? 13.517 3.670 -0.328 1.00 14.22 85 SER A O 1
ATOM 678 N N . TYR A 1 86 ? 11.882 2.272 0.394 1.00 11.73 86 TYR A N 1
ATOM 679 C CA . TYR A 1 86 ? 12.168 2.606 1.811 1.00 11.59 86 TYR A CA 1
ATOM 680 C C . TYR A 1 86 ? 13.566 2.173 2.203 1.00 11.41 86 TYR A C 1
ATOM 681 O O . TYR A 1 86 ? 14.159 2.773 3.125 1.00 11.69 86 TYR A O 1
ATOM 690 N N . ALA A 1 87 ? 14.114 1.146 1.578 1.00 11.82 87 ALA A N 1
ATOM 691 C CA . ALA A 1 87 ? 15.451 0.671 1.969 1.00 13.27 87 ALA A CA 1
ATOM 692 C C . ALA A 1 87 ? 16.514 1.720 1.708 1.00 13.55 87 ALA A C 1
ATOM 693 O O . ALA A 1 87 ? 17.597 1.623 2.325 1.00 15.38 87 ALA A O 1
ATOM 695 N N . GLU A 1 88 ? 16.244 2.714 0.846 1.00 13.63 88 GLU A N 1
ATOM 696 C CA . GLU A 1 88 ? 17.204 3.784 0.614 1.00 15.19 88 GLU A CA 1
ATOM 697 C C . GLU A 1 88 ? 17.440 4.607 1.882 1.00 14.39 88 GLU A C 1
ATOM 698 O O . GLU A 1 88 ? 18.452 5.343 1.982 1.00 18.40 88 GLU A O 1
ATOM 704 N N . PHE A 1 89 ? 16.544 4.514 2.844 1.00 12.72 89 PHE A N 1
ATOM 705 C CA . PHE A 1 89 ? 16.575 5.378 4.024 1.00 14.13 89 PHE A CA 1
ATOM 706 C C . PHE A 1 89 ? 17.029 4.597 5.243 1.00 13.85 89 PHE A C 1
ATOM 707 O O . PHE A 1 89 ? 16.890 5.075 6.382 1.00 15.64 89 PHE A O 1
ATOM 715 N N . ARG A 1 90 ? 17.630 3.390 5.055 1.00 14.04 90 ARG A N 1
ATOM 716 C CA . ARG A 1 90 ? 18.289 2.724 6.164 1.0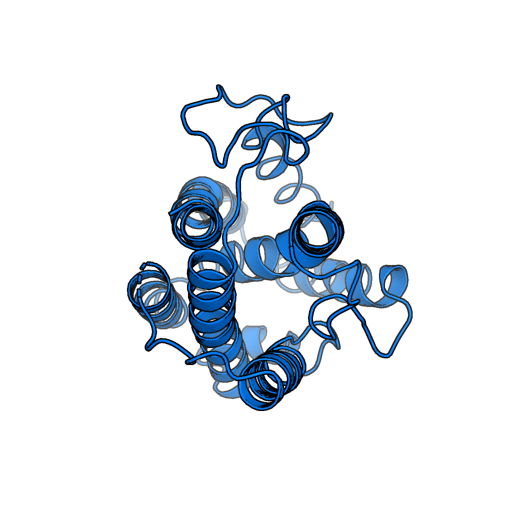0 14.68 90 ARG A CA 1
ATOM 717 C C . ARG A 1 90 ? 19.620 3.397 6.504 1.00 15.41 90 ARG A C 1
ATOM 718 O O . ARG A 1 90 ? 20.360 3.865 5.623 1.00 19.41 90 ARG A O 1
ATOM 726 N N . ASN A 1 91 ? 19.925 3.475 7.796 1.00 16.13 91 ASN A N 1
ATOM 727 C CA . ASN A 1 91 ? 21.219 3.941 8.245 1.00 17.75 91 ASN A CA 1
ATOM 728 C C . ASN A 1 91 ? 21.600 5.292 7.645 1.00 16.66 91 ASN A C 1
ATOM 729 O O . ASN A 1 91 ? 22.703 5.497 7.020 1.00 18.68 91 ASN A O 1
ATOM 734 N N . THR A 1 92 ? 20.762 6.294 7.861 1.00 14.36 92 THR A N 1
ATOM 735 C CA . THR A 1 92 ? 21.075 7.646 7.376 1.00 13.37 92 THR A CA 1
ATOM 736 C C . THR A 1 92 ? 22.001 8.407 8.312 1.00 13.66 92 THR A C 1
ATOM 737 O O . THR A 1 92 ? 22.599 9.405 7.914 1.00 16.44 92 THR A O 1
ATOM 741 N N . GLY A 1 93 ? 22.108 7.950 9.563 1.00 13.23 93 GLY A N 1
ATOM 742 C CA . GLY A 1 93 ? 22.810 8.726 10.587 1.00 14.54 93 GLY A CA 1
ATOM 743 C C . GLY A 1 93 ? 21.874 9.661 11.363 1.00 13.03 93 GLY A C 1
ATOM 744 O O . GLY A 1 93 ? 22.349 10.304 12.339 1.00 15.28 93 GLY A O 1
ATOM 745 N N . LEU A 1 94 ? 20.622 9.772 10.965 1.00 11.44 94 LEU A N 1
ATOM 746 C CA . LEU A 1 94 ? 19.689 10.620 11.717 1.00 11.92 94 LEU A CA 1
ATOM 747 C C . LEU A 1 94 ? 18.870 9.801 12.736 1.00 11.54 94 LEU A C 1
ATOM 748 O O . LEU A 1 94 ? 18.099 10.352 13.516 1.00 12.09 94 LEU A O 1
ATOM 753 N N . GLU A 1 95 ? 19.077 8.473 12.781 1.00 12.22 95 GLU A N 1
ATOM 754 C CA . GLU A 1 95 ? 18.236 7.652 13.685 1.00 12.91 95 GLU A CA 1
ATOM 755 C C . GLU A 1 95 ? 18.415 8.054 15.110 1.00 11.86 95 GLU A C 1
ATOM 756 O O . GLU A 1 95 ? 19.564 8.391 15.527 1.00 13.62 95 GLU A O 1
ATOM 762 N N . ARG A 1 96 ? 17.323 8.057 15.867 1.00 11.61 96 ARG A N 1
ATOM 763 C CA . ARG A 1 96 ? 17.300 8.595 17.200 1.00 11.41 96 ARG A CA 1
ATOM 764 C C . ARG A 1 96 ? 16.996 7.577 18.286 1.00 12.62 96 ARG A C 1
ATOM 765 O O . ARG A 1 96 ? 17.083 7.923 19.463 1.00 12.82 96 ARG A O 1
ATOM 773 N N A SER A 1 97 ? 16.621 6.326 17.939 0.48 12.14 97 SER A N 1
ATOM 774 N N B SER A 1 97 ? 16.644 6.322 17.951 0.52 12.66 97 SER A N 1
ATOM 775 C CA A SER A 1 97 ? 16.241 5.391 18.994 0.48 13.63 97 SER A CA 1
ATOM 776 C CA B SER A 1 97 ? 16.191 5.447 19.043 0.52 12.99 97 SER A CA 1
ATOM 777 C C A SER A 1 97 ? 17.332 5.223 20.049 0.48 13.73 97 SER A C 1
ATOM 778 C C B SER A 1 97 ? 17.306 5.134 20.030 0.52 15.08 97 SER A C 1
ATOM 779 O O A SER A 1 97 ? 17.097 5.320 21.262 0.48 18.73 97 SER A O 1
ATOM 780 O O B SER A 1 97 ? 17.092 5.061 21.259 0.52 14.65 97 SER A O 1
ATOM 785 N N . ALA A 1 98 ? 18.547 4.950 19.546 1.00 15.98 98 ALA A N 1
ATOM 786 C CA . ALA A 1 98 ? 19.641 4.657 20.498 1.00 16.36 98 ALA A CA 1
ATOM 787 C C . ALA A 1 98 ? 19.930 5.828 21.421 1.00 16.23 98 ALA A C 1
ATOM 788 O O . ALA A 1 98 ? 20.178 5.654 22.637 1.00 17.25 98 ALA A O 1
ATOM 790 N N A SER A 1 99 ? 19.861 7.049 20.891 0.62 15.17 99 SER A N 1
ATOM 791 N N B SER A 1 99 ? 19.938 7.051 20.902 0.38 15.95 99 SER A N 1
ATOM 792 C CA A SER A 1 99 ? 20.108 8.269 21.664 0.62 15.19 99 SER A CA 1
ATOM 793 C CA B SER A 1 99 ? 20.145 8.203 21.789 0.38 15.05 99 SER A CA 1
ATOM 794 C C A SER A 1 99 ? 19.044 8.444 22.728 0.62 13.58 99 SER A C 1
ATOM 795 C C B SER A 1 99 ? 19.050 8.240 22.832 0.38 13.04 99 SER A C 1
ATOM 796 O O A SER A 1 99 ? 19.324 8.914 23.824 0.62 13.11 99 SER A O 1
ATOM 797 O O B SER A 1 99 ? 19.275 8.396 24.028 0.38 12.33 99 SER A O 1
ATOM 802 N N . LEU A 1 100 ? 17.792 8.105 22.385 1.00 13.24 100 LEU A N 1
ATOM 803 C CA . LEU A 1 100 ? 16.672 8.209 23.372 1.00 13.32 100 LEU A CA 1
ATOM 804 C C . LEU A 1 100 ? 16.823 7.144 24.456 1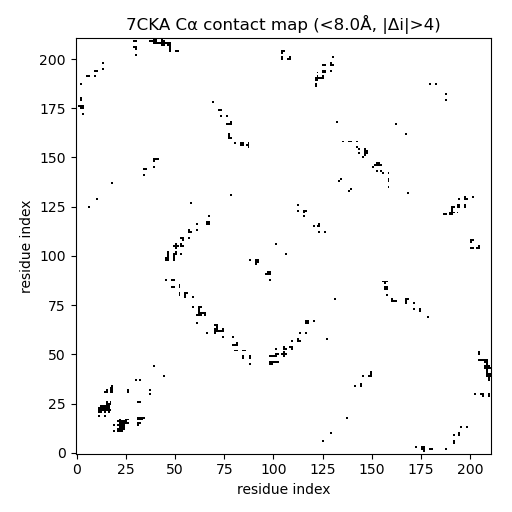.00 14.30 100 LEU A C 1
ATOM 805 O O . LEU A 1 100 ? 16.492 7.394 25.625 1.00 14.44 100 LEU A O 1
ATOM 810 N N . ALA A 1 101 ? 17.261 5.932 24.054 1.00 13.86 101 ALA A N 1
ATOM 811 C CA . ALA A 1 101 ? 17.451 4.898 25.096 1.00 14.36 101 ALA A CA 1
ATOM 812 C C . ALA A 1 101 ? 18.498 5.383 26.115 1.00 14.80 101 ALA A C 1
ATOM 813 O O . ALA A 1 101 ? 18.331 5.132 27.319 1.00 17.43 101 ALA A O 1
ATOM 815 N N . GLU A 1 102 ? 19.582 5.993 25.604 1.00 15.09 102 GLU A N 1
ATOM 816 C CA . GLU A 1 102 ? 20.609 6.509 26.519 1.00 15.44 102 GLU A CA 1
ATOM 817 C C . GLU A 1 102 ? 20.028 7.553 27.426 1.00 15.49 102 GLU A C 1
ATOM 818 O O . GLU A 1 102 ? 20.323 7.597 28.632 1.00 17.38 102 GLU A O 1
ATOM 824 N N . ASP A 1 103 ? 19.224 8.477 26.887 1.00 16.01 103 ASP A N 1
ATOM 825 C CA . ASP A 1 103 ? 18.725 9.545 27.735 1.00 16.08 103 ASP A CA 1
ATOM 826 C C . ASP A 1 103 ? 17.710 9.034 28.758 1.00 15.64 103 ASP A C 1
ATOM 827 O O . ASP A 1 103 ? 17.647 9.488 29.897 1.00 15.87 103 ASP A O 1
ATOM 832 N N . LEU A 1 104 ? 16.872 8.070 28.381 1.00 15.07 104 LEU A N 1
ATOM 833 C CA . LEU A 1 104 ? 15.926 7.501 29.374 1.00 14.63 104 LEU A CA 1
ATOM 834 C C . LEU A 1 104 ? 16.699 6.832 30.461 1.00 15.19 104 LEU A C 1
ATOM 835 O O . LEU A 1 104 ? 16.322 6.918 31.624 1.00 15.64 104 LEU A O 1
ATOM 840 N N . GLU A 1 105 ? 17.824 6.159 30.135 1.00 15.47 105 GLU A N 1
ATOM 841 C CA . GLU A 1 105 ? 18.623 5.551 31.223 1.00 16.27 105 GLU A CA 1
ATOM 842 C C . GLU A 1 105 ? 19.222 6.615 32.120 1.00 16.82 105 GLU A C 1
ATOM 843 O O . GLU A 1 105 ? 19.310 6.406 33.332 1.00 17.60 105 GLU A O 1
ATOM 849 N N . TRP A 1 106 ? 19.632 7.780 31.577 1.00 17.73 106 TRP A N 1
ATOM 850 C CA . TRP A 1 106 ? 20.107 8.883 32.426 1.00 17.70 106 TRP A CA 1
ATOM 851 C C . TRP A 1 106 ? 19.019 9.335 33.369 1.00 17.22 106 TRP A C 1
ATOM 852 O O . TRP A 1 106 ? 19.255 9.526 34.592 1.00 19.66 106 TRP A O 1
ATOM 863 N N . PHE A 1 107 ? 17.783 9.518 32.892 1.00 16.08 107 PHE A N 1
ATOM 864 C CA . PHE A 1 107 ? 16.718 9.885 33.804 1.00 16.07 107 PHE A CA 1
ATOM 865 C C . PHE A 1 107 ? 16.473 8.783 34.861 1.00 16.47 107 PHE A C 1
ATOM 866 O O . PHE A 1 107 ? 16.196 9.132 35.998 1.00 18.27 107 PHE A O 1
ATOM 874 N N . LYS A 1 108 ? 16.537 7.509 34.485 1.00 15.47 108 LYS A N 1
ATOM 875 C CA . LYS A 1 108 ? 16.367 6.441 35.488 1.00 18.20 108 LYS A CA 1
ATOM 876 C C . LYS A 1 108 ? 17.428 6.528 36.573 1.00 18.70 108 LYS A C 1
ATOM 877 O O . LYS A 1 108 ? 17.142 6.329 37.753 1.00 20.49 108 LYS A O 1
ATOM 880 N N . GLU A 1 109 ? 18.688 6.825 36.159 1.00 20.14 109 GLU A N 1
ATOM 881 C CA . GLU A 1 109 ? 19.803 6.905 37.122 1.00 23.19 109 GLU A CA 1
ATOM 882 C C . GLU A 1 109 ? 19.612 8.090 38.041 1.00 23.96 109 GLU A C 1
ATOM 883 O O . GLU A 1 109 ? 20.103 8.073 39.210 1.00 29.00 109 GLU A O 1
ATOM 889 N N . GLN A 1 110 ? 18.911 9.111 37.584 1.00 24.39 110 GLN A N 1
ATOM 890 C CA . GLN A 1 110 ? 18.593 10.256 38.450 1.00 28.32 110 GLN A CA 1
ATOM 891 C C . GLN A 1 110 ? 17.366 9.997 39.326 1.00 27.55 110 GLN A C 1
ATOM 892 O O . GLN A 1 110 ? 16.966 10.896 40.076 1.00 35.18 110 GLN A O 1
ATOM 898 N N A GLY A 1 111 ? 16.737 8.811 39.257 0.57 23.76 111 GLY A N 1
ATOM 899 N N B GLY A 1 111 ? 16.756 8.805 39.243 0.43 23.60 111 GLY A N 1
ATOM 900 C CA A GLY A 1 111 ? 15.603 8.645 40.188 0.57 24.23 111 GLY A CA 1
ATOM 901 C CA B GLY A 1 111 ? 15.623 8.593 40.155 0.43 24.05 111 GLY A CA 1
ATOM 902 C C A GLY A 1 111 ? 14.233 8.865 39.608 0.57 21.64 111 GLY A C 1
ATOM 903 C C B GLY A 1 111 ? 14.260 8.583 39.508 0.43 21.32 111 GLY A C 1
ATOM 904 O O A GLY A 1 111 ? 13.228 8.763 40.350 0.57 18.70 111 GLY A O 1
ATOM 905 O O B GLY A 1 111 ? 13.318 8.052 40.130 0.43 23.92 111 GLY A O 1
ATOM 906 N N . TYR A 1 112 ? 14.109 9.133 38.297 1.00 18.04 112 TYR A N 1
ATOM 907 C CA . TYR A 1 112 ? 12.784 9.340 37.730 1.00 18.72 112 TYR A CA 1
ATOM 908 C C . TYR A 1 112 ? 12.186 8.017 37.268 1.00 17.08 112 TYR A C 1
ATOM 909 O O . TYR A 1 112 ? 12.915 7.077 36.887 1.00 19.15 112 TYR A O 1
ATOM 918 N N . THR A 1 113 ? 10.850 8.007 37.320 1.00 18.39 113 THR A N 1
ATOM 919 C CA . THR A 1 113 ? 10.112 6.866 36.734 1.00 16.86 113 THR A CA 1
ATOM 920 C C . THR A 1 113 ? 9.938 7.069 35.227 1.00 15.99 113 THR A C 1
ATOM 921 O O . THR A 1 113 ? 9.549 8.161 34.778 1.00 17.92 113 THR A O 1
ATOM 925 N N . ILE A 1 114 ? 10.230 6.072 34.430 1.00 16.67 114 ILE A N 1
ATOM 926 C CA . ILE A 1 114 ? 9.998 6.153 33.000 1.00 16.13 114 ILE A CA 1
ATOM 927 C C . ILE A 1 114 ? 8.595 5.677 32.694 1.00 16.44 114 ILE A C 1
ATOM 928 O O . ILE A 1 114 ? 8.180 4.572 33.050 1.00 18.42 114 ILE A O 1
ATOM 933 N N . PRO A 1 115 ? 7.766 6.520 32.080 1.00 15.59 115 PRO A N 1
ATOM 934 C CA . PRO A 1 115 ? 6.340 6.194 31.887 1.00 17.26 115 PRO A CA 1
ATOM 935 C C . PRO A 1 115 ? 6.162 5.214 30.750 1.00 18.86 115 PRO A C 1
ATOM 936 O O . PRO A 1 115 ? 7.043 5.075 29.886 1.00 19.68 115 PRO A O 1
ATOM 940 N N . GLU A 1 116 ? 5.023 4.573 30.698 1.00 21.78 116 GLU A N 1
ATOM 941 C CA . GLU A 1 116 ? 4.647 3.800 29.521 1.00 21.93 116 GLU A CA 1
ATOM 942 C C . GLU A 1 116 ? 4.305 4.695 28.342 1.00 18.55 116 GLU A C 1
ATOM 943 O O . GLU A 1 116 ? 3.943 5.853 28.584 1.00 18.44 116 GLU A O 1
ATOM 945 N N . PRO A 1 117 ? 4.371 4.253 27.085 1.00 20.39 117 PRO A N 1
ATOM 946 C CA . PRO A 1 117 ? 3.893 5.099 25.969 1.00 17.82 117 PRO A CA 1
ATOM 947 C C . PRO A 1 117 ? 2.468 5.583 26.187 1.00 15.81 117 PRO A C 1
ATOM 948 O O . PRO A 1 117 ? 1.607 4.815 26.658 1.00 22.38 117 PRO A O 1
ATOM 952 N N . SER A 1 118 ? 2.265 6.848 25.849 1.00 16.01 118 SER A N 1
ATOM 953 C CA . SER A 1 118 ? 0.953 7.506 25.972 1.00 17.97 118 SER A CA 1
ATOM 954 C C . SER A 1 118 ? 0.204 7.439 24.647 1.00 14.96 118 SER A C 1
ATOM 955 O O . SER A 1 118 ? 0.739 6.973 23.592 1.00 15.38 118 SER A O 1
ATOM 958 N N A SER A 1 119 ? -1.043 7.914 24.619 0.64 16.02 119 SER A N 1
ATOM 959 N N C SER A 1 119 ? -1.042 7.908 24.607 0.36 16.38 119 SER A N 1
ATOM 960 C CA A SER A 1 119 ? -1.841 7.751 23.412 0.64 15.76 119 SER A CA 1
ATOM 961 C CA C SER A 1 119 ? -1.888 7.875 23.422 0.36 16.75 119 SER A CA 1
ATOM 962 C C A SER A 1 119 ? -1.232 8.502 22.232 0.64 14.73 119 SER A C 1
ATOM 963 C C C SER A 1 119 ? -1.192 8.508 22.222 0.36 14.15 119 SER A C 1
ATOM 964 O O A SER A 1 119 ? -1.323 8.040 21.089 0.64 13.67 119 SER A O 1
ATOM 965 O O C SER A 1 119 ? -1.218 7.956 21.119 0.36 15.66 119 SER A O 1
ATOM 970 N N . PRO A 1 120 ? -0.616 9.699 22.356 1.00 13.32 120 PRO A N 1
ATOM 971 C CA . PRO A 1 120 ? -0.036 10.339 21.136 1.00 12.59 120 PRO A CA 1
ATOM 972 C C . PRO A 1 120 ? 0.987 9.450 20.448 1.00 12.11 120 PRO A C 1
ATOM 973 O O . PRO A 1 120 ? 0.924 9.309 19.201 1.00 12.30 120 PRO A O 1
ATOM 977 N N . GLY A 1 121 ? 1.906 8.825 21.187 1.00 12.37 121 GLY A N 1
ATOM 978 C CA . GLY A 1 121 ? 2.902 7.980 20.488 1.00 12.26 121 GLY A CA 1
ATOM 979 C C . GLY A 1 121 ? 2.258 6.684 19.969 1.00 10.93 121 GLY A C 1
ATOM 980 O O . GLY A 1 121 ? 2.579 6.257 18.874 1.00 11.15 121 GLY A O 1
ATOM 981 N N . LEU A 1 122 ? 1.345 6.084 20.779 1.00 11.64 122 LEU A N 1
ATOM 982 C CA . LEU A 1 122 ? 0.722 4.836 20.290 1.00 11.64 122 LEU A CA 1
ATOM 983 C C . LEU A 1 122 ? -0.074 5.103 19.014 1.00 11.61 122 LEU A C 1
ATOM 984 O O . LEU A 1 122 ? -0.062 4.301 18.089 1.00 12.74 122 LEU A O 1
ATOM 989 N N . THR A 1 123 ? -0.790 6.238 18.991 1.00 11.90 123 THR A N 1
ATOM 990 C CA . THR A 1 123 ? -1.607 6.593 17.816 1.00 12.40 123 THR A CA 1
ATOM 991 C C . THR A 1 123 ? -0.727 6.837 16.611 1.00 11.75 123 THR A C 1
ATOM 992 O O . THR A 1 123 ? -1.008 6.340 15.478 1.00 12.07 123 THR A O 1
ATOM 996 N N . TYR A 1 124 ? 0.356 7.591 16.787 1.00 10.80 124 TYR A N 1
ATOM 997 C CA . TYR A 1 124 ? 1.192 7.931 15.605 1.00 10.00 124 TYR A CA 1
ATOM 998 C C . TYR A 1 124 ? 1.869 6.664 15.107 1.00 10.16 124 TYR A C 1
ATOM 999 O O . TYR A 1 124 ? 1.944 6.407 13.900 1.00 10.53 124 TYR A O 1
ATOM 1008 N N . ALA A 1 125 ? 2.379 5.833 16.035 1.00 11.05 125 ALA A N 1
ATOM 1009 C CA . ALA A 1 125 ? 3.061 4.619 15.594 1.00 11.74 125 ALA A CA 1
ATOM 1010 C C . ALA A 1 125 ? 2.124 3.719 14.787 1.00 11.65 125 ALA A C 1
ATOM 1011 O O . ALA A 1 125 ? 2.525 3.183 13.729 1.00 11.84 125 ALA A O 1
ATOM 1013 N N . GLN A 1 126 ? 0.882 3.568 15.251 1.00 12.40 126 GLN A N 1
ATOM 1014 C CA . GLN A 1 126 ? -0.042 2.726 14.490 1.00 14.60 126 GLN A CA 1
ATOM 1015 C C . GLN A 1 126 ? -0.300 3.290 13.110 1.00 12.80 126 GLN A C 1
ATOM 1016 O O . GLN A 1 126 ? -0.406 2.578 12.101 1.00 13.05 126 GLN A O 1
ATOM 1022 N N . TYR A 1 127 ? -0.472 4.609 13.041 1.00 12.17 127 TYR A N 1
ATOM 1023 C CA . TYR A 1 127 ? -0.785 5.232 11.740 1.00 11.37 127 TYR A CA 1
ATOM 1024 C C . TYR A 1 127 ? 0.371 5.094 10.784 1.00 10.96 127 TYR A C 1
ATOM 1025 O O . TYR A 1 127 ? 0.167 4.814 9.607 1.00 12.57 127 TYR A O 1
ATOM 1034 N N . LEU A 1 128 ? 1.610 5.265 11.248 1.00 9.87 128 LEU A N 1
ATOM 1035 C CA . LEU A 1 128 ? 2.760 5.103 10.389 1.00 10.13 128 LEU A CA 1
ATOM 1036 C C . LEU A 1 128 ? 2.883 3.709 9.816 1.00 10.39 128 LEU A C 1
ATOM 1037 O O . LEU A 1 128 ? 3.240 3.518 8.647 1.00 10.98 128 LEU A O 1
ATOM 1042 N N . LYS A 1 129 ? 2.630 2.727 10.693 1.00 11.86 129 LYS A N 1
ATOM 1043 C CA . LYS A 1 129 ? 2.723 1.343 10.156 1.00 13.82 129 LYS A CA 1
ATOM 1044 C C . LYS A 1 129 ? 1.684 1.161 9.047 1.00 14.68 129 LYS A C 1
ATOM 1045 O O . LYS A 1 129 ? 1.928 0.558 7.962 1.00 17.27 129 LYS A O 1
ATOM 1051 N N . GLU A 1 130 ? 0.443 1.639 9.267 1.00 14.70 130 GLU A N 1
ATOM 1052 C CA . GLU A 1 130 ? -0.599 1.480 8.207 1.00 18.36 130 GLU A CA 1
ATOM 1053 C C . GLU A 1 130 ? -0.179 2.164 6.933 1.00 14.17 130 GLU A C 1
ATOM 1054 O O . GLU A 1 130 ? -0.301 1.619 5.818 1.00 14.53 130 GLU A O 1
ATOM 1060 N N A LEU A 1 131 ? 0.320 3.359 7.136 0.44 12.97 131 LEU A N 1
ATOM 1061 N N B LEU A 1 131 ? 0.261 3.431 7.004 0.56 13.41 131 LEU A N 1
ATOM 1062 C CA A LEU A 1 131 ? 0.627 4.147 5.963 0.44 13.02 131 LEU A CA 1
ATOM 1063 C CA B LEU A 1 131 ? 0.623 4.189 5.822 0.56 13.88 131 LEU A CA 1
ATOM 1064 C C A LEU A 1 131 ? 1.765 3.552 5.168 0.44 11.66 131 LEU A C 1
ATOM 1065 C C B LEU A 1 131 ? 1.747 3.441 5.099 0.56 12.76 131 LEU A C 1
ATOM 1066 O O A LEU A 1 131 ? 1.788 3.632 3.938 0.44 11.43 131 LEU A O 1
ATOM 1067 O O B LEU A 1 131 ? 1.734 3.366 3.87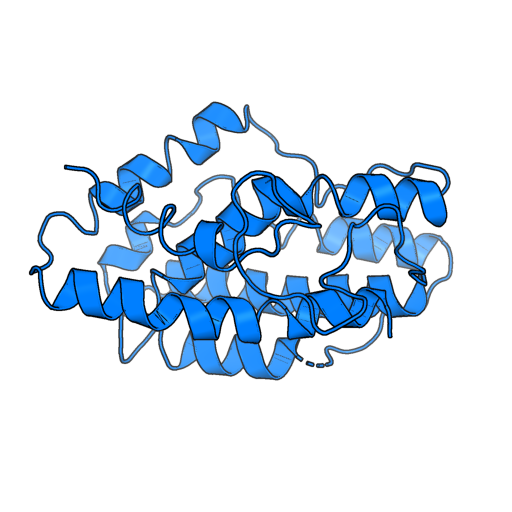6 0.56 15.75 131 LEU A O 1
ATOM 1076 N N . SER A 1 132 ? 2.710 2.927 5.885 1.00 11.34 132 SER A N 1
ATOM 1077 C CA . SER A 1 132 ? 3.891 2.392 5.240 1.00 12.08 132 SER A CA 1
ATOM 1078 C C . SER A 1 132 ? 3.510 1.326 4.215 1.00 10.56 132 SER A C 1
ATOM 1079 O O . SER A 1 132 ? 4.159 1.166 3.195 1.00 12.13 132 SER A O 1
ATOM 1082 N N . VAL A 1 133 ? 2.421 0.573 4.502 1.00 10.85 133 VAL A N 1
ATOM 1083 C CA . VAL A 1 133 ? 2.016 -0.472 3.580 1.00 11.54 133 VAL A CA 1
ATOM 1084 C C . VAL A 1 133 ? 1.193 0.104 2.428 1.00 10.83 133 VAL A C 1
ATOM 1085 O O . VAL A 1 133 ? 1.412 -0.228 1.280 1.00 12.89 133 VAL A O 1
ATOM 1089 N N . LYS A 1 134 ? 0.184 0.964 2.758 1.00 10.42 134 LYS A N 1
ATOM 1090 C CA . LYS A 1 134 ? -0.797 1.325 1.737 1.00 11.43 134 LYS A CA 1
ATOM 1091 C C . LYS A 1 134 ? -0.423 2.567 0.905 1.00 10.73 134 LYS A C 1
ATOM 1092 O O . LYS A 1 134 ? -1.029 2.735 -0.143 1.00 11.95 134 LYS A O 1
ATOM 1098 N N . ASP A 1 135 ? 0.469 3.427 1.417 1.00 10.67 135 ASP A N 1
ATOM 1099 C CA . ASP A 1 135 ? 0.550 4.780 0.830 1.00 10.89 135 ASP A CA 1
ATOM 1100 C C . ASP A 1 135 ? 1.983 5.296 0.954 1.00 10.28 135 ASP A C 1
ATOM 1101 O O . ASP A 1 135 ? 2.281 6.086 1.854 1.00 10.98 135 ASP A O 1
ATOM 1106 N N . PRO A 1 136 ? 2.892 4.891 0.057 1.00 11.01 136 PRO A N 1
ATOM 1107 C CA . PRO A 1 136 ? 4.308 5.311 0.194 1.00 10.74 136 PRO A CA 1
ATOM 1108 C C . PRO A 1 136 ? 4.483 6.806 0.113 1.00 10.80 136 PRO A C 1
ATOM 1109 O O . PRO A 1 136 ? 5.345 7.369 0.806 1.00 11.97 136 PRO A O 1
ATOM 1113 N N . GLN A 1 137 ? 3.719 7.504 -0.706 1.00 10.11 137 GLN A N 1
ATOM 1114 C CA . GLN A 1 137 ? 3.838 8.964 -0.783 1.00 10.61 137 GLN A CA 1
ATOM 1115 C C . GLN A 1 137 ? 3.493 9.623 0.540 1.00 10.81 137 GLN A C 1
ATOM 1116 O O . GLN A 1 137 ? 4.207 10.518 1.027 1.00 11.52 137 GLN A O 1
ATOM 1122 N N . ALA A 1 138 ? 2.389 9.184 1.158 1.00 10.34 138 ALA A N 1
ATOM 1123 C CA . ALA A 1 138 ? 2.047 9.763 2.467 1.00 10.45 138 ALA A CA 1
ATOM 1124 C C . ALA A 1 138 ? 3.108 9.371 3.498 1.00 10.54 138 ALA A C 1
ATOM 1125 O O . ALA A 1 138 ? 3.484 10.216 4.339 1.00 10.50 138 ALA A O 1
ATOM 1127 N N . PHE A 1 139 ? 3.603 8.140 3.473 1.00 10.68 139 PHE A N 1
ATOM 1128 C CA . PHE A 1 139 ? 4.636 7.760 4.446 1.00 10.30 139 PHE A CA 1
ATOM 1129 C C . PHE A 1 139 ? 5.837 8.653 4.316 1.00 10.07 139 PHE A C 1
ATOM 1130 O O . PHE A 1 139 ? 6.431 9.058 5.349 1.00 10.32 139 PHE A O 1
ATOM 1138 N N A ILE A 1 140 ? 6.339 8.906 3.108 0.72 9.89 140 ILE A N 1
ATOM 1139 N N B ILE A 1 140 ? 6.277 8.998 3.114 0.28 10.88 140 ILE A N 1
ATOM 1140 C CA A ILE A 1 140 ? 7.506 9.742 2.896 0.72 9.75 140 ILE A CA 1
ATOM 1141 C CA B IL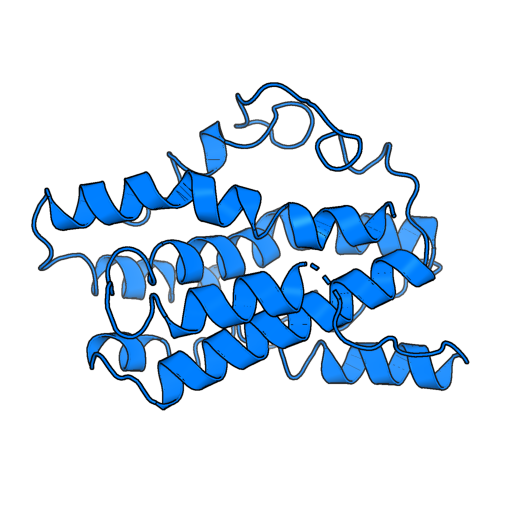E A 1 140 ? 7.547 9.728 3.055 0.28 10.42 140 ILE A CA 1
ATOM 1142 C C A ILE A 1 140 ? 7.295 11.134 3.485 0.72 8.74 140 ILE A C 1
ATOM 1143 C C B ILE A 1 140 ? 7.331 11.182 3.453 0.28 10.06 140 ILE A C 1
ATOM 1144 O O A ILE A 1 140 ? 8.254 11.716 4.056 0.72 8.68 140 ILE A O 1
ATOM 1145 O O B ILE A 1 140 ? 8.288 11.866 3.861 0.28 14.91 140 ILE A O 1
ATOM 1154 N N . CYS A 1 141 ? 6.092 11.684 3.392 1.00 9.06 141 CYS A N 1
ATOM 1155 C CA . CYS A 1 141 ? 5.841 12.996 4.014 1.00 9.33 141 CYS A CA 1
ATOM 1156 C C . CYS A 1 141 ? 6.169 12.958 5.483 1.00 7.86 141 CYS A C 1
ATOM 1157 O O . CYS A 1 141 ? 6.826 13.828 6.054 1.00 8.66 141 CYS A O 1
ATOM 1160 N N . HIS A 1 142 ? 5.659 11.898 6.185 1.00 8.60 142 HIS A N 1
ATOM 1161 C CA . HIS A 1 142 ? 5.923 11.795 7.622 1.00 8.49 142 HIS A CA 1
ATOM 1162 C C . HIS A 1 142 ? 7.402 11.534 7.914 1.00 8.47 142 HIS A C 1
ATOM 1163 O O . HIS A 1 142 ? 7.961 12.083 8.872 1.00 9.02 142 HIS A O 1
ATOM 1170 N N . PHE A 1 143 ? 8.076 10.670 7.112 1.00 8.87 143 PHE A N 1
ATOM 1171 C CA . PHE A 1 143 ? 9.483 10.423 7.346 1.00 9.26 143 PHE A CA 1
ATOM 1172 C C . PHE A 1 143 ? 10.244 11.762 7.339 1.00 8.67 143 PHE A C 1
ATOM 1173 O O . PHE A 1 143 ? 11.072 12.046 8.198 1.00 9.10 143 PHE A O 1
ATOM 1181 N N . TYR A 1 144 ? 10.000 12.570 6.280 1.00 8.55 144 TYR A N 1
ATOM 1182 C CA . TYR A 1 144 ? 10.687 13.870 6.192 1.00 8.37 144 TYR A CA 1
ATOM 1183 C C . TYR A 1 144 ? 10.325 14.764 7.357 1.00 7.75 144 TYR A C 1
ATOM 1184 O O . TYR A 1 144 ? 11.188 15.334 8.039 1.00 8.54 144 TYR A O 1
ATOM 1193 N N . ASN A 1 145 ? 9.017 14.953 7.617 1.00 8.12 145 ASN A N 1
ATOM 1194 C CA . ASN A 1 145 ? 8.651 15.921 8.667 1.00 8.09 145 ASN A CA 1
ATOM 1195 C C . ASN A 1 145 ? 9.107 15.496 10.023 1.00 8.05 145 ASN A C 1
ATOM 1196 O O . ASN A 1 145 ? 9.588 16.335 10.798 1.00 9.00 145 ASN A O 1
ATOM 1201 N N . ILE A 1 146 ? 8.999 14.216 10.390 1.00 8.34 146 ILE A N 1
ATOM 1202 C CA . ILE A 1 146 ? 9.431 13.788 11.720 1.00 8.47 146 ILE A CA 1
ATOM 1203 C C . ILE A 1 146 ? 10.943 14.008 11.907 1.00 8.45 146 ILE A C 1
ATOM 1204 O O . ILE A 1 146 ? 11.408 14.657 12.878 1.00 9.03 146 ILE A O 1
ATOM 1209 N N . TYR A 1 147 ? 11.749 13.497 10.969 1.00 8.58 147 TYR A N 1
ATOM 1210 C CA . TYR A 1 147 ? 13.210 13.643 11.175 1.00 8.66 147 TYR A CA 1
ATOM 1211 C C . TYR A 1 147 ? 13.615 15.084 11.062 1.00 8.08 147 TYR A C 1
ATOM 1212 O O . TYR A 1 147 ? 14.460 15.557 11.865 1.00 9.97 147 TYR A O 1
ATOM 1221 N N . PHE A 1 148 ? 13.141 15.815 10.078 1.00 8.55 148 PHE A N 1
ATOM 1222 C CA . PHE A 1 148 ? 13.671 17.186 9.831 1.00 8.58 148 PHE A CA 1
ATOM 1223 C C . PHE A 1 148 ? 13.079 18.150 10.820 1.00 8.02 148 PHE A C 1
ATOM 1224 O O . PHE A 1 148 ? 13.737 19.166 11.154 1.00 9.22 148 PHE A O 1
ATOM 1232 N N . ALA A 1 149 ? 11.913 17.888 11.387 1.00 8.45 149 ALA A N 1
ATOM 1233 C CA . ALA A 1 149 ? 11.465 18.745 12.510 1.00 8.66 149 ALA A CA 1
ATOM 1234 C C . ALA A 1 149 ? 12.485 18.700 13.620 1.00 8.59 149 ALA A C 1
ATOM 1235 O O . ALA A 1 149 ? 12.845 19.706 14.248 1.00 9.32 149 ALA A O 1
ATOM 1237 N N . HIS A 1 150 ? 12.949 17.493 13.964 1.00 8.90 150 HIS A N 1
ATOM 1238 C CA . HIS A 1 150 ? 13.772 17.309 15.155 1.00 9.13 150 HIS A CA 1
ATOM 1239 C C . HIS A 1 150 ? 15.098 18.038 15.038 1.00 8.93 150 HIS A C 1
ATOM 1240 O O . HIS A 1 150 ? 15.574 18.649 16.018 1.00 10.29 150 HIS A O 1
ATOM 1247 N N . SER A 1 151 ? 15.747 17.963 13.865 1.00 9.24 151 SER A N 1
ATOM 1248 C CA . SER A 1 151 ? 17.022 18.632 13.691 1.00 10.16 151 SER A CA 1
ATOM 1249 C C . SER A 1 151 ? 16.898 20.148 13.480 1.00 10.66 151 SER A C 1
ATOM 1250 O O . SER A 1 151 ? 17.934 20.799 13.413 1.00 13.23 151 SER A O 1
ATOM 1253 N N . ALA A 1 152 ? 15.699 20.675 13.428 1.00 9.86 152 ALA A N 1
ATOM 1254 C CA . ALA A 1 152 ? 15.461 22.124 13.348 1.00 10.52 152 ALA A CA 1
ATOM 1255 C C . ALA A 1 152 ? 14.915 22.583 14.702 1.00 10.85 152 ALA A C 1
ATOM 1256 O O . ALA A 1 152 ? 15.755 22.685 15.654 1.00 13.30 152 ALA A O 1
ATOM 1258 N N . GLY A 1 153 ? 13.617 22.828 14.845 1.00 11.02 153 GLY A N 1
ATOM 1259 C CA . GLY A 1 153 ? 13.078 23.244 16.130 1.00 13.14 153 GLY A CA 1
ATOM 1260 C C . GLY A 1 153 ? 13.289 22.267 17.254 1.00 11.71 153 GLY A C 1
ATOM 1261 O O . GLY A 1 153 ? 13.356 22.697 18.411 1.00 12.99 153 GLY A O 1
ATOM 1262 N N . GLY A 1 154 ? 13.408 20.958 16.981 1.00 10.95 154 GLY A N 1
ATOM 1263 C CA . GLY A 1 154 ? 13.585 19.977 18.082 1.00 11.62 154 GLY A CA 1
ATOM 1264 C C . GLY A 1 154 ? 14.811 20.352 18.896 1.00 11.39 154 GLY A C 1
ATOM 1265 O O . GLY A 1 154 ? 14.796 20.179 20.122 1.00 12.30 154 GLY A O 1
ATOM 1266 N N . ARG A 1 155 ? 15.856 20.822 18.260 1.00 11.96 155 ARG A N 1
ATOM 1267 C CA . ARG A 1 155 ? 17.088 21.155 18.977 1.00 12.95 155 ARG A CA 1
ATOM 1268 C C . ARG A 1 155 ? 16.877 22.330 19.900 1.00 12.94 155 ARG A C 1
ATOM 1269 O O . ARG A 1 155 ? 17.438 22.372 20.999 1.00 14.91 155 ARG A O 1
ATOM 1277 N N A MET A 1 156 ? 16.071 23.280 19.468 0.54 14.06 156 MET A N 1
ATOM 1278 N N B MET A 1 156 ? 16.113 23.303 19.406 0.46 14.32 156 MET A N 1
ATOM 1279 C CA A MET A 1 156 ? 15.875 24.472 20.292 0.54 16.38 156 MET A CA 1
ATOM 1280 C CA B MET A 1 156 ? 15.779 24.474 20.199 0.46 16.11 156 MET A CA 1
ATOM 1281 C C A MET A 1 156 ? 14.925 24.156 21.418 0.54 15.64 156 MET A C 1
ATOM 1282 C C B MET A 1 156 ? 15.002 24.050 21.426 0.46 14.34 156 MET A C 1
ATOM 1283 O O A MET A 1 156 ? 15.079 24.686 22.546 0.54 15.03 156 MET A O 1
ATOM 1284 O O B MET A 1 156 ? 15.363 24.415 22.558 0.46 16.56 156 MET A O 1
ATOM 1293 N N . ILE A 1 157 ? 13.944 23.260 21.204 1.00 13.83 157 ILE A N 1
ATOM 1294 C CA . ILE A 1 157 ? 13.162 22.742 22.305 1.00 14.20 157 ILE A CA 1
ATOM 1295 C C . ILE A 1 157 ? 14.037 22.034 23.328 1.00 13.61 157 ILE A C 1
ATOM 1296 O O . ILE A 1 157 ? 13.928 22.259 24.530 1.00 15.06 157 ILE A O 1
ATOM 1301 N N . GLY A 1 158 ? 14.932 21.144 22.874 1.00 13.34 158 GLY A N 1
ATOM 1302 C CA . GLY A 1 158 ? 15.775 20.426 23.813 1.00 13.67 158 GLY A CA 1
ATOM 1303 C C . GLY A 1 158 ? 16.575 21.413 24.650 1.00 13.64 158 GLY A C 1
ATOM 1304 O O . GLY A 1 158 ? 16.716 21.238 25.863 1.00 15.48 158 GLY A O 1
ATOM 1305 N N . LYS A 1 159 ? 17.156 22.430 23.990 1.00 14.67 159 LYS A N 1
ATOM 1306 C CA . LYS A 1 159 ? 18.047 23.353 24.763 1.00 15.45 159 LYS A CA 1
ATOM 1307 C C . LYS A 1 159 ? 17.201 24.117 25.753 1.00 16.02 159 LYS A C 1
ATOM 1308 O O . LYS A 1 159 ? 17.635 24.305 26.926 1.00 17.56 159 LYS A O 1
ATOM 1314 N N . LYS A 1 160 ? 16.023 24.627 25.376 1.00 15.91 160 LYS A N 1
ATOM 1315 C CA . LYS A 1 160 ? 15.249 25.438 26.320 1.00 15.68 160 LYS A CA 1
ATOM 1316 C C . LYS A 1 160 ? 14.712 24.574 27.463 1.00 16.95 160 LYS A C 1
ATOM 1317 O O . LYS A 1 160 ? 14.642 24.976 28.638 1.00 18.85 160 LYS A O 1
ATOM 1321 N N . VAL A 1 161 ? 14.256 23.350 27.169 1.00 16.30 161 VAL A N 1
ATOM 1322 C CA . VAL A 1 161 ? 13.767 22.481 28.238 1.00 15.87 161 VAL A CA 1
ATOM 1323 C C . VAL A 1 161 ? 14.902 22.136 29.179 1.00 17.27 161 VAL A C 1
ATOM 1324 O O . VAL A 1 161 ? 14.693 22.125 30.403 1.00 19.52 161 VAL A O 1
ATOM 1328 N N . ALA A 1 162 ? 16.119 21.919 28.649 1.00 16.70 162 ALA A N 1
ATOM 1329 C CA . ALA A 1 162 ? 17.213 21.596 29.563 1.00 19.59 162 ALA A CA 1
ATOM 1330 C C . ALA A 1 162 ? 17.567 22.810 30.440 1.00 19.53 162 ALA A C 1
ATOM 1331 O O . ALA A 1 162 ? 17.970 22.648 31.588 1.00 21.28 162 ALA A O 1
ATOM 1333 N N . GLU A 1 163 ? 17.433 24.022 29.918 1.00 19.67 163 GLU A N 1
ATOM 1334 C CA . GLU A 1 163 ? 17.686 25.232 30.705 1.00 23.36 163 GLU A CA 1
ATOM 1335 C C . GLU A 1 163 ? 16.657 25.388 31.806 1.00 23.87 163 GLU A C 1
ATOM 1336 O O . GLU A 1 163 ? 16.996 25.735 32.969 1.00 25.71 163 GLU A O 1
ATOM 1342 N N . LYS A 1 164 ? 15.371 25.159 31.460 1.00 21.52 164 LYS A N 1
ATOM 1343 C CA . LYS A 1 164 ? 14.290 25.376 32.427 1.00 21.60 164 LYS A CA 1
ATOM 1344 C C . LYS A 1 164 ? 14.331 24.301 33.515 1.00 22.13 164 LYS A C 1
ATOM 1345 O O . LYS A 1 164 ? 14.030 24.607 34.672 1.00 24.49 164 LYS A O 1
ATOM 1351 N N . LEU A 1 165 ? 14.637 23.027 33.150 1.00 20.28 165 LEU A N 1
ATOM 1352 C CA . LEU A 1 165 ? 14.403 21.922 34.096 1.00 21.02 165 LEU A CA 1
ATOM 1353 C C . LEU A 1 165 ? 15.644 21.114 34.399 1.00 20.55 165 LEU A C 1
ATOM 1354 O O . LEU A 1 165 ? 15.651 20.388 35.440 1.00 27.27 165 LEU A O 1
ATOM 1359 N N . LEU A 1 166 ? 16.670 21.102 33.586 1.00 21.48 166 LEU A N 1
ATOM 1360 C CA . LEU A 1 166 ? 17.713 20.066 33.718 1.00 20.56 166 LEU A CA 1
ATOM 1361 C C . LEU A 1 166 ? 19.056 20.698 34.046 1.00 22.55 166 LEU A C 1
ATOM 1362 O O . LEU A 1 166 ? 20.074 20.026 33.858 1.00 27.52 166 LEU A O 1
ATOM 1367 N N . ASN A 1 167 ? 19.093 21.937 34.546 1.00 25.92 167 ASN A N 1
ATOM 1368 C CA . ASN A 1 167 ? 20.380 22.579 34.731 1.00 30.32 167 ASN A CA 1
ATOM 1369 C C . ASN A 1 167 ? 21.287 22.451 33.506 1.00 29.41 167 ASN A C 1
ATOM 1370 O O . ASN A 1 167 ? 22.504 22.237 33.559 1.00 36.77 167 ASN A O 1
ATOM 1375 N N . ASN A 1 168 ? 20.685 22.572 32.347 1.00 26.02 168 ASN A N 1
ATOM 1376 C CA . ASN A 1 168 ? 21.458 22.649 31.101 1.00 25.32 168 ASN A CA 1
ATOM 1377 C C . ASN A 1 168 ? 22.069 21.317 30.658 1.00 25.11 168 ASN A C 1
ATOM 1378 O O . ASN A 1 168 ? 22.933 21.328 29.752 1.00 27.12 168 ASN A O 1
ATOM 1383 N N . LYS A 1 169 ? 21.586 20.190 31.222 1.00 23.78 169 LYS A N 1
ATOM 1384 C CA . LYS A 1 169 ? 22.026 18.883 30.757 1.00 22.78 169 LYS A CA 1
ATOM 1385 C C . LYS A 1 169 ? 21.868 18.796 29.237 1.00 21.99 169 LYS A C 1
ATOM 1386 O O . LYS A 1 169 ? 20.795 19.073 28.723 1.00 22.92 169 LYS A O 1
ATOM 1392 N N . ALA A 1 170 ? 22.921 18.373 28.561 1.00 22.81 170 ALA A N 1
ATOM 1393 C CA . ALA A 1 170 ? 22.826 18.190 27.112 1.00 20.67 170 ALA A CA 1
ATOM 1394 C C . ALA A 1 170 ? 22.625 16.714 26.794 1.00 21.18 170 ALA A C 1
ATOM 1395 O O . ALA A 1 170 ? 23.541 15.840 26.875 1.00 26.03 170 ALA A O 1
ATOM 1397 N N . LEU A 1 171 ? 21.366 16.368 26.452 1.00 17.73 171 LEU A N 1
ATOM 1398 C CA . LEU A 1 171 ? 20.985 14.974 26.210 1.00 16.09 171 LEU A CA 1
ATOM 1399 C C . LEU A 1 171 ? 21.455 14.468 24.835 1.00 16.39 171 LEU A C 1
ATOM 1400 O O . LEU A 1 171 ? 21.658 15.229 23.831 1.00 16.60 171 LEU A O 1
ATOM 1405 N N . GLU A 1 172 ? 21.627 13.147 24.734 1.00 16.40 172 GLU A N 1
ATOM 1406 C CA . GLU A 1 172 ? 22.094 12.546 23.491 1.00 15.57 172 GLU A CA 1
ATOM 1407 C C . GLU A 1 172 ? 21.106 12.697 22.323 1.00 14.27 172 GLU A C 1
ATOM 1408 O O . GLU A 1 172 ? 21.508 12.641 21.151 1.00 15.27 172 GLU A O 1
ATOM 1414 N N . PHE A 1 173 ? 19.822 12.836 22.634 1.00 12.97 173 PHE A N 1
ATOM 1415 C CA . PHE A 1 173 ? 18.820 13.012 21.590 1.00 12.12 173 PHE A CA 1
ATOM 1416 C C . PHE A 1 173 ? 19.155 14.196 20.704 1.00 12.14 173 PHE A C 1
ATOM 1417 O O . PHE A 1 173 ? 18.695 14.204 19.554 1.00 13.10 173 PHE A O 1
ATOM 1425 N N . TYR A 1 174 ? 19.918 15.162 21.237 1.00 13.52 174 TYR A N 1
ATOM 1426 C CA . TYR A 1 174 ? 20.251 16.385 20.471 1.00 13.89 174 TYR A CA 1
ATOM 1427 C C . TYR A 1 174 ? 21.718 16.379 20.059 1.00 13.61 174 TYR A C 1
ATOM 1428 O O . TYR A 1 174 ? 22.286 17.452 19.781 1.00 16.18 174 TYR A O 1
ATOM 1437 N N . LYS A 1 175 ? 22.330 15.241 19.951 1.00 14.75 175 LYS A N 1
ATOM 1438 C CA . LYS A 1 175 ? 23.722 15.120 19.457 1.00 16.51 175 LYS A CA 1
ATOM 1439 C C . LYS A 1 175 ? 23.796 14.124 18.313 1.00 15.61 175 LYS A C 1
ATOM 1440 O O . LYS A 1 175 ? 23.059 13.088 18.346 1.00 16.57 175 LYS A O 1
ATOM 1446 N N . TRP A 1 176 ? 24.698 14.319 17.325 1.00 16.89 176 TRP A N 1
ATOM 1447 C CA . TRP A 1 176 ? 24.901 13.440 16.186 1.00 17.19 176 TRP A CA 1
ATOM 1448 C C . TRP A 1 176 ? 26.366 13.040 16.055 1.00 18.70 176 TRP A C 1
ATOM 1449 O O . TRP A 1 176 ? 27.217 13.835 16.441 1.00 23.96 176 TRP A O 1
ATOM 1460 N N . ASP A 1 177 ? 26.645 11.862 15.548 1.00 21.45 177 ASP A N 1
ATOM 1461 C CA . ASP A 1 177 ? 28.010 11.366 15.485 1.00 24.56 177 ASP A CA 1
ATOM 1462 C C . ASP A 1 177 ? 28.740 11.911 14.271 1.00 21.03 177 ASP A C 1
ATOM 1463 O O . ASP A 1 177 ? 29.928 11.588 14.050 1.00 36.07 177 ASP A O 1
ATOM 1468 N N . ASP A 1 178 ? 28.119 12.711 13.454 1.00 19.09 178 ASP A N 1
ATOM 1469 C CA . ASP A 1 178 ? 28.707 13.235 12.244 1.00 18.93 178 ASP A CA 1
ATOM 1470 C C . ASP A 1 178 ? 28.123 14.627 11.981 1.00 19.38 178 ASP A C 1
ATOM 1471 O O . ASP A 1 178 ? 27.181 15.011 12.625 1.00 18.56 178 ASP A O 1
ATOM 1476 N N . ASP A 1 179 ? 28.740 15.375 11.082 1.00 18.21 179 ASP A N 1
ATOM 1477 C CA . ASP A 1 179 ? 28.333 16.777 10.831 1.00 15.98 179 ASP A CA 1
ATOM 1478 C C . ASP A 1 179 ? 26.901 16.802 10.378 1.00 15.36 179 ASP A C 1
ATOM 1479 O O . ASP A 1 179 ? 26.531 16.208 9.369 1.00 14.84 179 ASP A O 1
ATOM 1484 N N . LEU A 1 180 ? 26.073 17.529 11.131 1.00 14.60 180 LEU A N 1
ATOM 1485 C CA . LEU A 1 180 ? 24.612 17.452 10.857 1.00 14.02 180 LEU A CA 1
ATOM 1486 C C . LEU A 1 180 ? 24.293 18.095 9.538 1.00 12.51 180 LEU A C 1
ATOM 1487 O O . LEU A 1 180 ? 23.444 17.542 8.804 1.00 13.28 180 LEU A O 1
ATOM 1492 N N . PRO A 1 181 ? 24.872 19.220 9.143 1.00 13.65 181 PRO A N 1
ATOM 1493 C CA . PRO A 1 181 ? 24.477 19.779 7.797 1.00 14.18 181 PRO A CA 1
ATOM 1494 C C . PRO A 1 181 ? 24.697 18.766 6.661 1.00 13.33 181 PRO A C 1
ATOM 1495 O O . PRO A 1 181 ? 23.881 18.684 5.752 1.00 13.73 181 PRO A O 1
ATOM 1499 N N . ARG A 1 182 ? 25.811 18.018 6.722 1.00 14.24 182 ARG A N 1
ATOM 1500 C CA . ARG A 1 182 ? 26.043 17.030 5.656 1.00 13.96 182 ARG A CA 1
ATOM 1501 C C . ARG A 1 182 ? 25.108 15.867 5.792 1.00 14.01 182 ARG A C 1
ATOM 1502 O O . ARG A 1 182 ? 24.621 15.362 4.766 1.00 15.99 182 ARG A O 1
ATOM 1510 N N . LEU A 1 183 ? 24.834 15.377 7.029 1.00 12.77 183 LEU A N 1
ATOM 1511 C CA . LEU A 1 183 ? 23.868 14.293 7.162 1.00 13.44 183 LEU A CA 1
ATOM 1512 C C . LEU A 1 183 ? 22.497 14.696 6.576 1.00 12.72 183 LEU A C 1
ATOM 1513 O O . LEU A 1 183 ? 21.861 13.905 5.890 1.00 14.91 183 LEU A O 1
ATOM 1518 N N . LEU A 1 184 ? 22.079 15.899 6.900 1.00 11.94 184 LEU A N 1
ATOM 1519 C CA . LEU A 1 184 ? 20.741 16.317 6.434 1.00 11.15 184 LEU A CA 1
ATOM 1520 C C . LEU A 1 184 ? 20.734 16.446 4.950 1.00 11.30 184 LEU A C 1
ATOM 1521 O O . LEU A 1 184 ? 19.768 16.054 4.285 1.00 11.95 184 LEU A O 1
ATOM 1526 N N . GLN A 1 185 ? 21.775 17.093 4.369 1.00 11.98 185 GLN A N 1
ATOM 1527 C CA . GLN A 1 185 ? 21.714 17.313 2.916 1.00 13.33 185 GLN A CA 1
ATOM 1528 C C . GLN A 1 185 ? 21.752 15.991 2.203 1.00 12.38 185 GLN A C 1
ATOM 1529 O O . GLN A 1 185 ? 21.089 15.839 1.136 1.00 13.12 185 GLN A O 1
ATOM 1535 N N A ASN A 1 186 ? 22.475 14.985 2.699 0.50 13.96 186 ASN A N 1
ATOM 1536 N N B ASN A 1 186 ? 22.506 15.005 2.708 0.50 12.70 186 ASN A N 1
ATOM 1537 C CA A ASN A 1 186 ? 22.506 13.716 1.981 0.50 13.68 186 ASN A CA 1
ATOM 1538 C CA B ASN A 1 186 ? 22.536 13.668 2.156 0.50 13.78 186 ASN A CA 1
ATOM 1539 C C A ASN A 1 186 ? 21.141 13.026 2.071 0.50 13.67 186 ASN A C 1
ATOM 1540 C C B ASN A 1 186 ? 21.122 13.088 2.065 0.50 13.50 186 ASN A C 1
ATOM 1541 O O A ASN A 1 186 ? 20.675 12.343 1.140 0.50 14.20 186 ASN A O 1
ATOM 1542 O O B ASN A 1 186 ? 20.702 12.582 1.025 0.50 15.08 186 ASN A O 1
ATOM 1551 N N . VAL A 1 187 ? 20.391 13.196 3.169 1.00 12.25 187 VAL A N 1
ATOM 1552 C CA . VAL A 1 187 ? 19.022 12.630 3.199 1.00 12.41 187 VAL A CA 1
ATOM 1553 C C . VAL A 1 187 ? 18.085 13.433 2.307 1.00 11.54 187 VAL A C 1
ATOM 1554 O O . VAL A 1 187 ? 17.235 12.838 1.625 1.00 12.55 187 VAL A O 1
ATOM 1558 N N . ARG A 1 188 ? 18.234 14.784 2.264 1.00 11.55 188 ARG A N 1
ATOM 1559 C CA . ARG A 1 188 ? 17.401 15.542 1.313 1.00 11.16 188 ARG A CA 1
ATOM 1560 C C . ARG A 1 188 ? 17.632 15.062 -0.124 1.00 11.43 188 ARG A C 1
ATOM 1561 O O . ARG A 1 188 ? 16.683 14.929 -0.900 1.00 12.83 188 ARG A O 1
ATOM 1569 N N . ASP A 1 189 ? 18.888 14.779 -0.470 1.00 12.03 189 ASP A N 1
ATOM 1570 C CA . ASP A 1 189 ? 19.155 14.352 -1.851 1.00 14.42 189 ASP A CA 1
ATOM 1571 C C . ASP A 1 189 ? 18.602 12.938 -2.051 1.00 14.19 189 ASP A C 1
ATOM 1572 O O . ASP A 1 189 ? 18.105 12.613 -3.121 1.00 14.74 189 ASP A O 1
ATOM 1577 N N . LYS A 1 190 ? 18.568 12.074 -1.036 1.00 14.42 190 LYS A N 1
ATOM 1578 C CA . LYS A 1 190 ? 17.924 10.765 -1.188 1.00 15.21 190 LYS A CA 1
ATOM 1579 C C . LYS A 1 190 ? 16.438 10.902 -1.385 1.00 13.87 190 LYS A C 1
ATOM 1580 O O . LYS A 1 190 ? 15.787 10.171 -2.172 1.00 16.29 190 LYS A O 1
ATOM 1586 N N . LEU A 1 191 ? 15.813 11.848 -0.656 1.00 13.97 191 LEU A N 1
ATOM 1587 C CA . LEU A 1 191 ? 14.373 12.094 -0.806 1.00 13.78 191 LEU A CA 1
ATOM 1588 C C . LEU A 1 191 ? 14.083 12.654 -2.199 1.00 14.36 191 LEU A C 1
ATOM 1589 O O . LEU A 1 191 ? 13.088 12.271 -2.822 1.00 15.12 191 LEU A O 1
ATOM 1594 N N . ASN A 1 192 ? 14.935 13.580 -2.665 1.00 13.59 192 ASN A N 1
ATOM 1595 C CA . ASN A 1 192 ? 14.724 14.092 -4.033 1.00 14.11 192 ASN A CA 1
ATOM 1596 C C . ASN A 1 192 ? 14.786 12.914 -5.009 1.00 13.59 192 ASN A C 1
ATOM 1597 O O . ASN A 1 192 ? 14.002 12.867 -5.983 1.00 15.19 192 ASN A O 1
ATOM 1602 N N . LYS A 1 193 ? 15.706 11.976 -4.768 1.00 15.11 193 LYS A N 1
ATOM 1603 C CA . LYS A 1 193 ? 15.838 10.853 -5.760 1.00 16.81 193 LYS A CA 1
ATOM 1604 C C . LYS A 1 193 ? 14.642 9.935 -5.698 1.00 15.65 193 LYS A C 1
ATOM 1605 O O . LYS A 1 193 ? 14.174 9.457 -6.765 1.00 18.41 193 LYS A O 1
ATOM 1611 N N A VAL A 1 194 ? 14.105 9.664 -4.494 0.64 16.02 194 VAL A N 1
ATOM 1612 N N B VAL A 1 194 ? 14.124 9.665 -4.489 0.36 15.55 194 VAL A N 1
ATOM 1613 C CA A VAL A 1 194 ? 12.916 8.754 -4.435 0.64 16.55 194 VAL A CA 1
ATOM 1614 C CA B VAL A 1 194 ? 12.926 8.790 -4.340 0.36 15.68 194 VAL A CA 1
ATOM 1615 C C A VAL A 1 194 ? 11.667 9.381 -5.020 0.64 16.76 194 VAL A C 1
ATOM 1616 C C B VAL A 1 194 ? 11.762 9.393 -5.112 0.36 16.96 194 VAL A C 1
ATOM 1617 O O A VAL A 1 194 ? 10.742 8.730 -5.502 0.64 19.43 194 VAL A O 1
ATOM 1618 O O B VAL A 1 194 ? 11.000 8.752 -5.841 0.36 15.98 194 VAL A O 1
ATOM 1625 N N . ALA A 1 195 ? 11.621 10.717 -5.021 1.00 15.39 195 ALA A N 1
ATOM 1626 C CA . ALA A 1 195 ? 10.456 11.380 -5.621 1.00 14.97 195 ALA A CA 1
ATOM 1627 C C . ALA A 1 195 ? 10.615 11.663 -7.100 1.00 17.82 195 ALA A C 1
ATOM 1628 O O . ALA A 1 195 ? 9.661 12.029 -7.757 1.00 18.68 195 ALA A O 1
ATOM 1630 N N . GLU A 1 196 ? 11.843 11.552 -7.635 1.00 21.01 196 GLU A N 1
ATOM 1631 C CA . GLU A 1 196 ? 11.963 11.982 -9.041 1.00 27.28 196 GLU A CA 1
ATOM 1632 C C . GLU A 1 196 ? 11.093 11.171 -9.973 1.00 28.18 196 GLU A C 1
ATOM 1633 O O . GLU A 1 196 ? 10.531 11.722 -10.970 1.00 30.69 196 GLU A O 1
ATOM 1635 N N . PRO A 1 197 ? 10.938 9.853 -9.846 1.00 25.57 197 PRO A N 1
ATOM 1636 C CA . PRO A 1 197 ? 9.984 9.161 -10.730 1.00 27.34 197 PRO A CA 1
ATOM 1637 C C . PRO A 1 197 ? 8.521 9.383 -10.434 1.00 22.82 197 PRO A C 1
ATOM 1638 O O . PRO A 1 197 ? 7.623 8.869 -11.146 1.00 26.19 197 PRO A O 1
ATOM 1642 N N . TRP A 1 198 ? 8.156 10.027 -9.338 1.00 19.59 198 TRP A N 1
ATOM 1643 C CA . TRP A 1 198 ? 6.750 10.216 -8.986 1.00 15.75 198 TRP A CA 1
ATOM 1644 C C . TRP A 1 198 ? 6.101 11.149 -9.996 1.00 15.21 198 TRP A C 1
ATOM 1645 O O . TRP A 1 198 ? 6.679 12.106 -10.539 1.00 19.00 198 TRP A O 1
ATOM 1656 N N . SER A 1 199 ? 4.785 10.838 -10.183 1.00 13.99 199 SER A N 1
ATOM 1657 C CA . SER A 1 199 ? 3.984 11.795 -10.961 1.00 13.36 199 SER A CA 1
ATOM 1658 C C . SER A 1 199 ? 3.668 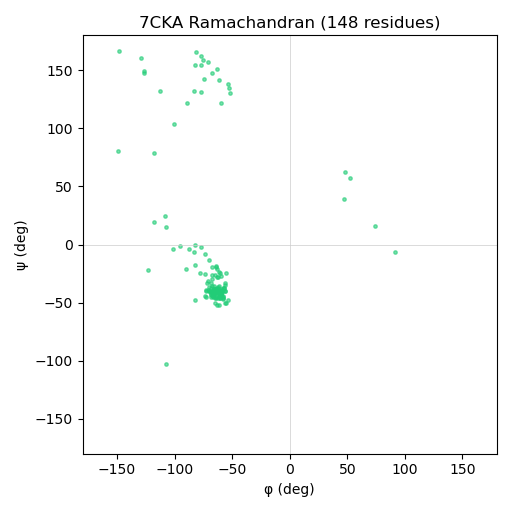13.060 -10.140 1.00 12.87 199 SER A C 1
ATOM 1659 O O . SER A 1 199 ? 3.885 13.104 -8.936 1.00 12.70 199 SER A O 1
ATOM 1662 N N A ARG A 1 200 ? 3.149 14.064 -10.856 0.51 13.84 200 ARG A N 1
ATOM 1663 N N B ARG A 1 200 ? 3.122 14.091 -10.808 0.49 14.35 200 ARG A N 1
ATOM 1664 C CA A ARG A 1 200 ? 2.684 15.267 -10.160 0.51 13.86 200 ARG A CA 1
ATOM 1665 C CA B ARG A 1 200 ? 2.718 15.286 -10.055 0.49 14.08 200 ARG A CA 1
ATOM 1666 C C A ARG A 1 200 ? 1.620 14.918 -9.130 0.51 11.38 200 ARG A C 1
ATOM 1667 C C B ARG A 1 200 ? 1.543 14.989 -9.132 0.49 14.52 200 ARG A C 1
ATOM 1668 O O A ARG A 1 200 ? 1.638 15.455 -8.024 0.51 9.87 200 ARG A O 1
ATOM 1669 O O B ARG A 1 200 ? 1.416 15.647 -8.098 0.49 17.29 200 ARG A O 1
ATOM 1684 N N . GLU A 1 201 ? 0.703 14.006 -9.477 1.00 12.81 201 GLU A N 1
ATOM 1685 C CA . GLU A 1 201 ? -0.342 13.617 -8.549 1.00 12.49 201 GLU A CA 1
ATOM 1686 C C . GLU A 1 201 ? 0.219 12.933 -7.327 1.00 11.52 201 GLU A C 1
ATOM 1687 O O . GLU A 1 201 ? -0.297 13.175 -6.229 1.00 12.13 201 GLU A O 1
ATOM 1693 N N . GLU A 1 202 ? 1.237 12.094 -7.463 1.00 10.72 202 GLU A N 1
ATOM 1694 C CA . GLU A 1 202 ? 1.851 11.484 -6.290 1.00 10.25 202 GLU A CA 1
ATOM 1695 C C . GLU A 1 202 ? 2.550 12.517 -5.399 1.00 9.88 202 GLU A C 1
ATOM 1696 O O . GLU A 1 202 ? 2.450 12.461 -4.181 1.00 10.15 202 GLU A O 1
ATOM 1702 N N . LYS A 1 203 ? 3.276 13.475 -6.050 1.00 9.85 203 LYS A N 1
ATOM 1703 C CA . LYS A 1 203 ? 3.900 14.542 -5.278 1.00 9.86 203 LYS A CA 1
ATOM 1704 C C . LYS A 1 203 ? 2.855 15.352 -4.523 1.00 9.56 203 LYS A C 1
ATOM 1705 O O . LYS A 1 203 ? 3.029 15.659 -3.339 1.00 10.29 203 LYS A O 1
ATOM 1711 N N . ASP A 1 204 ? 1.753 15.701 -5.208 1.00 10.51 204 ASP A N 1
ATOM 1712 C CA . ASP A 1 204 ? 0.721 16.472 -4.530 1.00 10.47 204 ASP A CA 1
ATOM 1713 C C . ASP A 1 204 ? 0.117 15.705 -3.372 1.00 10.40 204 ASP A C 1
ATOM 1714 O O . ASP A 1 204 ? -0.166 16.259 -2.309 1.00 11.01 204 ASP A O 1
ATOM 1719 N N . HIS A 1 205 ? -0.110 14.395 -3.537 1.00 10.39 205 HIS A N 1
ATOM 1720 C CA . HIS A 1 205 ? -0.646 13.585 -2.450 1.00 10.10 205 HIS A CA 1
ATOM 1721 C C . HIS A 1 205 ? 0.265 13.592 -1.232 1.00 9.77 205 HIS A C 1
ATOM 1722 O O . HIS A 1 205 ? -0.194 13.712 -0.088 1.00 10.69 205 HIS A O 1
ATOM 1729 N N . CYS A 1 206 ? 1.581 13.472 -1.486 1.00 9.32 206 CYS A N 1
ATOM 1730 C CA . CYS A 1 206 ? 2.554 13.599 -0.395 1.00 9.73 206 CYS A CA 1
ATOM 1731 C C . CYS A 1 206 ? 2.413 14.955 0.348 1.00 9.72 206 CYS A C 1
ATOM 1732 O O . CYS A 1 206 ? 2.343 15.038 1.567 1.00 10.22 206 CYS A O 1
ATOM 1735 N N . LEU A 1 207 ? 2.392 16.063 -0.479 1.00 9.38 207 LEU A N 1
ATOM 1736 C CA . LEU A 1 207 ? 2.264 17.399 0.163 1.00 9.76 207 LEU A CA 1
ATOM 1737 C C . LEU A 1 207 ? 1.008 17.519 1.004 1.00 9.27 207 LEU A C 1
ATOM 1738 O O . LEU A 1 207 ? 1.046 18.170 2.061 1.00 10.87 207 LEU A O 1
ATOM 1743 N N . GLU A 1 208 ? -0.095 16.930 0.542 1.00 9.23 208 GLU A N 1
ATOM 1744 C CA . GLU A 1 208 ? -1.389 17.069 1.230 1.00 10.13 208 GLU A CA 1
ATOM 1745 C C . GLU A 1 208 ? -1.413 16.336 2.539 1.00 9.60 208 GLU A C 1
ATOM 1746 O O . GLU A 1 208 ? -2.321 16.596 3.349 1.00 12.36 208 GLU A O 1
ATOM 1752 N N . GLU A 1 209 ? -0.436 15.448 2.812 1.00 9.61 209 GLU A N 1
ATOM 1753 C CA . GLU A 1 209 ? -0.385 14.723 4.068 1.00 9.67 209 GLU A CA 1
ATOM 1754 C C . GLU A 1 209 ? 0.270 15.531 5.164 1.00 9.10 209 GLU A C 1
ATOM 1755 O O . GLU A 1 209 ? 0.224 15.134 6.373 1.00 10.07 209 GLU A O 1
ATOM 1761 N N . THR A 1 210 ? 0.839 16.721 4.842 1.00 9.28 210 THR A N 1
ATOM 1762 C CA . THR A 1 210 ? 1.664 17.381 5.832 1.00 8.87 210 THR A CA 1
ATOM 1763 C C . THR A 1 210 ? 0.834 17.807 7.036 1.00 9.01 210 THR A C 1
ATOM 1764 O O . THR A 1 210 ? 1.324 17.737 8.164 1.00 9.75 210 THR A O 1
ATOM 1768 N N . GLU A 1 211 ? -0.422 18.287 6.863 1.00 9.04 211 GLU A N 1
ATOM 1769 C CA . GLU A 1 211 ? -1.202 18.708 8.005 1.00 9.67 211 GLU A CA 1
ATOM 1770 C C . GLU A 1 211 ? -1.335 17.576 9.036 1.00 9.64 211 GLU A C 1
ATOM 1771 O O . GLU A 1 211 ? -1.270 17.828 10.248 1.00 10.52 211 GLU A O 1
ATOM 1777 N N . LYS A 1 212 ? -1.533 16.332 8.534 1.00 9.90 212 LYS A N 1
ATOM 1778 C CA . LYS A 1 212 ? -1.692 15.213 9.505 1.00 10.24 212 LYS A CA 1
ATOM 1779 C C . LYS A 1 212 ? -0.416 14.937 10.238 1.00 9.47 212 LYS A C 1
ATOM 1780 O O . LYS A 1 212 ? -0.449 14.601 11.407 1.00 10.32 212 LYS A O 1
ATOM 1786 N N . SER A 1 213 ? 0.761 15.037 9.540 1.00 10.32 213 SER A N 1
ATOM 1787 C CA . SER A 1 213 ? 2.011 14.918 10.301 1.00 10.57 213 SER A CA 1
ATOM 1788 C C . SER A 1 213 ? 2.145 15.981 11.375 1.00 10.08 213 SER A C 1
ATOM 1789 O O . SER A 1 213 ? 2.554 15.679 12.516 1.00 10.96 213 SER A O 1
ATOM 1792 N N . PHE A 1 214 ? 1.800 17.232 11.063 1.00 9.87 214 PHE A N 1
ATOM 1793 C CA . PHE A 1 214 ? 1.840 18.272 12.103 1.00 10.03 214 PHE A CA 1
ATOM 1794 C C . PHE A 1 214 ? 0.879 17.983 13.255 1.00 9.93 214 PHE A C 1
ATOM 1795 O O . PHE A 1 214 ? 1.216 18.233 14.409 1.00 11.38 214 PHE A O 1
ATOM 1803 N N . LYS A 1 215 ? -0.306 17.448 12.942 1.00 10.15 215 LYS A N 1
ATOM 1804 C CA . LYS A 1 215 ? -1.236 17.167 14.012 1.00 10.86 215 LYS A CA 1
ATOM 1805 C C . LYS A 1 215 ? -0.709 16.087 14.954 1.00 10.82 215 LYS A C 1
ATOM 1806 O O . LYS A 1 215 ? -0.716 16.248 16.178 1.00 12.09 215 LYS A O 1
ATOM 1812 N N . LEU A 1 216 ? -0.270 14.946 14.344 1.00 10.47 216 LEU A N 1
ATOM 1813 C CA . LEU A 1 216 ? 0.143 13.822 15.195 1.00 10.73 216 LEU A CA 1
ATOM 1814 C C . LEU A 1 216 ? 1.425 14.150 15.920 1.00 10.54 216 LEU A C 1
ATOM 1815 O O . LEU A 1 216 ? 1.591 13.789 17.083 1.00 11.93 216 LEU A O 1
ATOM 1820 N N A SER A 1 217 ? 2.373 14.844 15.297 0.57 10.60 217 SER A N 1
ATOM 1821 N N B SER A 1 217 ? 2.327 14.865 15.260 0.43 10.57 217 SER A N 1
ATOM 1822 C CA A SER A 1 217 ? 3.614 15.240 15.984 0.57 11.02 217 SER A CA 1
ATOM 1823 C CA B SER A 1 217 ? 3.596 15.208 15.912 0.43 10.96 217 SER A CA 1
ATOM 1824 C C A SER A 1 217 ? 3.290 16.212 17.111 0.57 11.41 217 SER A C 1
ATOM 1825 C C B SER A 1 217 ? 3.373 16.270 16.980 0.43 11.68 217 SER A C 1
ATOM 1826 O O A SER A 1 217 ? 3.823 16.115 18.226 0.57 11.51 217 SER A O 1
ATOM 1827 O O B SER A 1 217 ? 4.058 16.300 18.014 0.43 11.14 217 SER A O 1
ATOM 1832 N N . GLY A 1 218 ? 2.401 17.171 16.778 1.00 12.25 218 GLY A N 1
ATOM 1833 C CA . GLY A 1 218 ? 2.076 18.204 17.755 1.00 13.73 218 GLY A CA 1
ATOM 1834 C C . GLY A 1 218 ? 1.481 17.595 19.007 1.00 12.89 218 GLY A C 1
ATOM 1835 O O . GLY A 1 218 ? 1.742 18.088 20.127 1.00 13.97 218 GLY A O 1
ATOM 1836 N N . GLU A 1 219 ? 0.705 16.509 18.865 1.00 12.97 219 GLU A N 1
ATOM 1837 C CA . GLU A 1 219 ? 0.119 15.888 20.068 1.00 13.70 219 GLU A CA 1
ATOM 1838 C C . GLU A 1 219 ? 1.198 15.261 20.930 1.00 12.44 219 GLU A C 1
ATOM 1839 O O . GLU A 1 219 ? 1.025 15.161 22.150 1.00 13.83 219 GLU A O 1
ATOM 1845 N N . ILE A 1 220 ? 2.278 14.800 20.330 1.00 11.61 220 ILE A N 1
ATOM 1846 C CA . ILE A 1 220 ? 3.430 14.307 21.138 1.00 11.03 220 ILE A CA 1
ATOM 1847 C C . ILE A 1 220 ? 4.167 15.458 21.778 1.00 11.77 220 ILE A C 1
ATOM 1848 O O . ILE A 1 220 ? 4.454 15.401 22.996 1.00 11.56 220 ILE A O 1
ATOM 1853 N N . LEU A 1 221 ? 4.442 16.549 21.027 1.00 11.13 221 LEU A N 1
ATOM 1854 C CA . LEU A 1 221 ? 5.080 17.716 21.649 1.00 11.71 221 LEU A CA 1
ATOM 1855 C C . LEU A 1 221 ? 4.275 18.241 22.804 1.00 11.34 221 LEU A C 1
ATOM 1856 O O . LEU A 1 221 ? 4.845 18.711 23.811 1.00 12.86 221 LEU A O 1
ATOM 1861 N N . ARG A 1 222 ? 2.928 18.227 22.710 1.00 11.79 222 ARG A N 1
ATOM 1862 C CA . ARG A 1 222 ? 2.095 18.812 23.781 1.00 12.67 222 ARG A CA 1
ATOM 1863 C C . ARG A 1 222 ? 2.275 18.083 25.095 1.00 12.75 222 ARG A C 1
ATOM 1864 O O . ARG A 1 222 ? 2.037 18.667 26.166 1.00 14.12 222 ARG A O 1
ATOM 1872 N N . LEU A 1 223 ? 2.753 16.817 25.076 1.00 11.95 223 LEU A N 1
ATOM 1873 C CA . LEU A 1 223 ? 3.026 16.124 26.345 1.00 12.06 223 LEU A CA 1
ATOM 1874 C C . LEU A 1 223 ? 3.984 16.889 27.222 1.00 11.86 223 LEU A C 1
ATOM 1875 O O . LEU A 1 223 ? 3.936 16.779 28.459 1.00 13.96 223 LEU A O 1
ATOM 1880 N N . ILE A 1 224 ? 4.928 17.597 26.618 1.00 12.11 224 ILE A N 1
ATOM 1881 C CA . ILE A 1 224 ? 5.937 18.328 27.419 1.00 12.50 224 ILE A CA 1
ATOM 1882 C C . ILE A 1 224 ? 5.237 19.294 28.391 1.00 13.51 224 ILE A C 1
ATOM 1883 O O . ILE A 1 224 ? 5.713 19.560 29.493 1.00 15.17 224 ILE A O 1
ATOM 1888 N N . LEU A 1 225 ? 4.128 19.856 27.953 1.00 13.60 225 LEU A N 1
ATOM 1889 C CA . LEU A 1 225 ? 3.399 20.926 28.659 1.00 16.24 225 LEU A CA 1
ATOM 1890 C C . LEU A 1 225 ? 2.205 20.425 29.397 1.00 19.75 225 LEU A C 1
ATOM 1891 O O . LEU A 1 225 ? 1.649 21.247 30.144 1.00 24.64 225 LEU A O 1
ATOM 1896 N N . SER A 1 226 ? 1.884 19.142 29.287 1.00 25.45 226 SER A N 1
ATOM 1897 C CA . SER A 1 226 ? 0.886 18.389 30.040 1.00 31.00 226 SER A CA 1
ATOM 1898 C C . SER A 1 226 ? 1.134 18.210 31.526 1.00 28.66 226 SER A C 1
ATOM 1899 O O . SER A 1 226 ? 2.267 18.257 32.002 1.00 55.01 226 SER A O 1
#

Radius of gyration: 16.72 Å; Cα contacts (8 Å, |Δi|>4): 285; chains: 1; bounding box: 33×38×51 Å

Organism: Glycine max (NCBI:txid3847)